Protein AF-0000000082831444 (afdb_homodimer)

pLDDT: mean 83.18, std 21.94, range [27.8, 97.89]

Sequence (288 aa):
MTKILLVDDQPVLVTLMSEFLSGEGYDVTTHTDGLTALQQMLEVRPDLVITDLSMPGMDGGALLTAMRENAYLGDTPVLVLSGRPQAEIAAVCEGRATLMRKPAEPQDVLAAVRRLAPAPVRRPRAGAPILAAGETRELAALAAMTKILLVDDQPVLVTLMSEFLSGEGYDVTTHTDGLTALQQMLEVRPDLVITDLSMPGMDGGALLTAMRENAYLGDTPVLVLSGRPQAEIAAVCEGRATLMRKPAEPQDVLAAVRRLAPAPVRRPRAGAPILAAGETRELAALAA

Organism: NCBI:txid1287738

Structure (mmCIF, N/CA/C/O backbone):
data_AF-0000000082831444-model_v1
#
loop_
_entity.id
_entity.type
_entity.pdbx_description
1 polymer 'Alkaline phosphatase synthesis transcriptional regulatory protein PhoP'
#
loop_
_atom_site.group_PDB
_atom_site.id
_atom_site.type_symbol
_atom_site.label_atom_id
_atom_site.label_alt_id
_atom_site.label_comp_id
_atom_site.label_asym_id
_atom_site.label_entity_id
_atom_site.label_seq_id
_atom_site.pdbx_PDB_ins_code
_atom_site.Cartn_x
_atom_site.Cartn_y
_atom_site.Cartn_z
_atom_site.occupancy
_atom_site.B_iso_or_equiv
_atom_site.auth_seq_id
_atom_site.auth_comp_id
_atom_site.auth_asym_id
_atom_site.auth_atom_id
_atom_site.pdbx_PDB_model_num
ATOM 1 N N . MET A 1 1 ? 1.857 -17.131 11.859 1 86.5 1 MET A N 1
ATOM 2 C CA . MET A 1 1 ? 2.708 -16.844 10.707 1 86.5 1 MET A CA 1
ATOM 3 C C . MET A 1 1 ? 1.98 -15.962 9.699 1 86.5 1 MET A C 1
ATOM 5 O O . MET A 1 1 ? 0.764 -16.075 9.533 1 86.5 1 MET A O 1
ATOM 9 N N . THR A 1 2 ? 2.644 -15.027 9.106 1 95.27 2 THR A N 1
ATOM 10 C CA . THR A 1 2 ? 2.034 -14.129 8.131 1 95.27 2 THR A CA 1
ATOM 11 C C . THR A 1 2 ? 1.745 -14.865 6.826 1 95.27 2 THR A C 1
ATOM 13 O O . THR A 1 2 ? 2.635 -15.498 6.254 1 95.27 2 THR A O 1
ATOM 16 N N . LYS A 1 3 ? 0.527 -14.825 6.36 1 96.87 3 LYS A N 1
ATOM 17 C CA . LYS A 1 3 ? 0.075 -15.573 5.19 1 96.87 3 LYS A CA 1
ATOM 18 C C . LYS A 1 3 ? 0.036 -14.684 3.95 1 96.87 3 LYS A C 1
ATOM 20 O O . LYS A 1 3 ? -0.572 -13.611 3.968 1 96.87 3 LYS A O 1
ATOM 25 N N . ILE A 1 4 ? 0.686 -15.202 2.901 1 97.58 4 ILE A N 1
ATOM 26 C CA . ILE A 1 4 ? 0.684 -14.486 1.63 1 97.58 4 ILE A CA 1
ATOM 27 C C . ILE A 1 4 ? -0.005 -15.333 0.562 1 97.58 4 ILE A C 1
ATOM 29 O O . ILE A 1 4 ? 0.267 -16.529 0.439 1 97.58 4 ILE A O 1
ATOM 33 N N . LEU A 1 5 ? -0.949 -14.751 -0.116 1 97.62 5 LEU A N 1
ATOM 34 C CA . LEU A 1 5 ? -1.505 -15.347 -1.326 1 97.62 5 LEU A CA 1
ATOM 35 C C . LEU A 1 5 ? -0.853 -14.755 -2.572 1 97.62 5 LEU A C 1
ATOM 37 O O . LEU A 1 5 ? -0.939 -13.548 -2.808 1 97.62 5 LEU A O 1
ATOM 41 N N . LEU A 1 6 ? -0.218 -15.561 -3.335 1 97.73 6 LEU A N 1
ATOM 42 C CA . LEU A 1 6 ? 0.489 -15.159 -4.546 1 97.73 6 LEU A CA 1
ATOM 43 C C . LEU A 1 6 ? -0.222 -15.682 -5.79 1 97.73 6 LEU A C 1
ATOM 45 O O . LEU A 1 6 ? -0.37 -16.894 -5.963 1 97.73 6 LEU A O 1
ATOM 49 N N . VAL A 1 7 ? -0.663 -14.749 -6.672 1 96.66 7 VAL A N 1
ATOM 50 C CA . VAL A 1 7 ? -1.439 -15.114 -7.852 1 96.66 7 VAL A CA 1
ATOM 51 C C . VAL A 1 7 ? -0.762 -14.565 -9.106 1 96.66 7 VAL A C 1
ATOM 53 O O . VAL A 1 7 ? -0.62 -13.35 -9.261 1 96.66 7 VAL A O 1
ATOM 56 N N . ASP A 1 8 ? -0.369 -15.379 -9.977 1 95.78 8 ASP A N 1
ATOM 57 C CA . ASP A 1 8 ? 0.291 -15.04 -11.234 1 95.78 8 ASP A CA 1
ATOM 58 C C . ASP A 1 8 ? 0.177 -16.182 -12.241 1 95.78 8 ASP A C 1
ATOM 60 O O . ASP A 1 8 ? 0.324 -17.352 -11.879 1 95.78 8 ASP A O 1
ATOM 64 N N . ASP A 1 9 ? -0.062 -15.908 -13.466 1 94.28 9 ASP A N 1
ATOM 65 C CA . ASP A 1 9 ? -0.334 -16.968 -14.432 1 94.28 9 ASP A CA 1
ATOM 66 C C . ASP A 1 9 ? 0.964 -17.577 -14.958 1 94.28 9 ASP A C 1
ATOM 68 O O . ASP A 1 9 ? 0.937 -18.543 -15.723 1 94.28 9 ASP A O 1
ATOM 72 N N . GLN A 1 10 ? 2.083 -17.056 -14.607 1 93.82 10 GLN A N 1
ATOM 73 C CA . GLN A 1 10 ? 3.376 -17.616 -14.985 1 93.82 10 GLN A CA 1
ATOM 74 C C . GLN A 1 10 ? 3.917 -18.537 -13.895 1 93.82 10 GLN A C 1
ATOM 76 O O . GLN A 1 10 ? 4.455 -18.068 -12.89 1 93.82 10 GLN A O 1
ATOM 81 N N . PRO A 1 11 ? 3.855 -19.833 -14.074 1 94.62 11 PRO A N 1
ATOM 82 C CA . PRO A 1 11 ? 4.196 -20.803 -13.031 1 94.62 11 PRO A CA 1
ATOM 83 C C . PRO A 1 11 ? 5.629 -20.65 -12.527 1 94.62 11 PRO A C 1
ATOM 85 O O . PRO A 1 11 ? 5.893 -20.841 -11.337 1 94.62 11 PRO A O 1
ATOM 88 N N . VAL A 1 12 ? 6.526 -20.345 -13.424 1 94.08 12 VAL A N 1
ATOM 89 C CA . VAL A 1 12 ? 7.929 -20.213 -13.046 1 94.08 12 VAL A CA 1
ATOM 90 C C . VAL A 1 12 ? 8.091 -19.064 -12.053 1 94.08 12 VAL A C 1
ATOM 92 O O . VAL A 1 12 ? 8.785 -19.201 -11.043 1 94.08 12 VAL A O 1
ATOM 95 N N . LEU A 1 13 ? 7.437 -17.93 -12.295 1 93.57 13 LEU A N 1
ATOM 96 C CA . LEU A 1 13 ? 7.503 -16.779 -11.401 1 93.57 13 LEU A CA 1
ATOM 97 C C . LEU A 1 13 ? 6.872 -17.103 -10.051 1 93.57 13 LEU A C 1
ATOM 99 O O . LEU A 1 13 ? 7.418 -16.748 -9.004 1 93.57 13 LEU A O 1
ATOM 103 N N . VAL A 1 14 ? 5.776 -17.768 -10.072 1 96.16 14 VAL A N 1
ATOM 104 C CA . VAL A 1 14 ? 5.063 -18.147 -8.857 1 96.16 14 VAL A CA 1
ATOM 105 C C . VAL A 1 14 ? 5.957 -19.025 -7.985 1 96.16 14 VAL A C 1
ATOM 107 O O . VAL A 1 14 ? 6.089 -18.788 -6.782 1 96.16 14 VAL A O 1
ATOM 110 N N . THR A 1 15 ? 6.572 -20.003 -8.596 1 96.53 15 THR A N 1
ATOM 111 C CA . THR A 1 15 ? 7.434 -20.932 -7.874 1 96.53 15 THR A CA 1
ATOM 112 C C . THR A 1 15 ? 8.628 -20.202 -7.266 1 96.53 15 THR A C 1
ATOM 114 O O . THR A 1 15 ? 8.905 -20.341 -6.073 1 96.53 15 THR A O 1
ATOM 117 N N . LEU A 1 16 ? 9.294 -19.409 -8.07 1 95.76 16 LEU A N 1
ATOM 118 C CA . LEU A 1 16 ? 10.485 -18.695 -7.622 1 95.76 16 LEU A CA 1
ATOM 119 C C . LEU A 1 16 ? 10.148 -17.735 -6.486 1 95.76 16 LEU A C 1
ATOM 121 O O . LEU A 1 16 ? 10.83 -17.719 -5.459 1 95.76 16 LEU A O 1
ATOM 125 N N . MET A 1 17 ? 9.11 -16.966 -6.629 1 97.01 17 MET A N 1
ATOM 126 C CA . MET A 1 17 ? 8.718 -15.981 -5.624 1 97.01 17 MET A CA 1
ATOM 127 C C . MET A 1 17 ? 8.244 -16.667 -4.347 1 97.01 17 MET A C 1
ATOM 129 O O . MET A 1 17 ? 8.547 -16.21 -3.243 1 97.01 17 MET A O 1
ATOM 133 N N . SER A 1 18 ? 7.482 -17.74 -4.515 1 97.77 18 SER A N 1
ATOM 134 C CA . SER A 1 18 ? 7.004 -18.495 -3.362 1 97.77 18 SER A CA 1
ATOM 135 C C . SER A 1 18 ? 8.166 -19.04 -2.538 1 97.77 18 SER A C 1
ATOM 137 O O . SER A 1 18 ? 8.171 -18.927 -1.311 1 97.77 18 SER A O 1
ATOM 139 N N . GLU A 1 19 ? 9.125 -19.616 -3.185 1 97.46 19 GLU A N 1
ATOM 140 C CA . GLU A 1 19 ? 10.291 -20.166 -2.501 1 97.46 19 GLU A CA 1
ATOM 141 C C . GLU A 1 19 ? 11.071 -19.075 -1.773 1 97.46 19 GLU A C 1
ATOM 143 O O . GLU A 1 19 ? 11.459 -19.248 -0.616 1 97.46 19 GLU A O 1
ATOM 148 N N . PHE A 1 20 ? 11.299 -18.039 -2.465 1 97.35 20 PHE A N 1
ATOM 149 C CA . PHE A 1 20 ? 12.044 -16.922 -1.897 1 97.35 20 PHE A CA 1
ATOM 150 C C . PHE A 1 20 ? 11.359 -16.395 -0.642 1 97.35 20 PHE A C 1
ATOM 152 O O . PHE A 1 20 ? 11.979 -16.306 0.419 1 97.35 20 PHE A O 1
ATOM 159 N N . LEU A 1 21 ? 10.033 -16.105 -0.693 1 97.22 21 LEU A N 1
ATOM 160 C CA . LEU A 1 21 ? 9.292 -15.524 0.421 1 97.22 21 LEU A CA 1
ATOM 161 C C . LEU A 1 21 ? 9.139 -16.531 1.556 1 97.22 21 LEU A C 1
ATOM 163 O O . LEU A 1 21 ? 9.173 -16.158 2.731 1 97.22 21 LEU A O 1
ATOM 167 N N . SER A 1 22 ? 8.943 -17.823 1.174 1 97.02 22 SER A N 1
ATOM 168 C CA . SER A 1 22 ? 8.895 -18.858 2.201 1 97.02 22 SER A CA 1
ATOM 169 C C . SER A 1 22 ? 10.204 -18.923 2.981 1 97.02 22 SER A C 1
ATOM 171 O O . SER A 1 22 ? 10.197 -19.094 4.202 1 97.02 22 SER A O 1
ATOM 173 N N . GLY A 1 23 ? 11.292 -18.771 2.226 1 96.02 23 GLY A N 1
ATOM 174 C CA . GLY A 1 23 ? 12.598 -18.743 2.866 1 96.02 23 GLY A CA 1
ATOM 175 C C . GLY A 1 23 ? 12.771 -17.573 3.817 1 96.02 23 GLY A C 1
ATOM 176 O O . GLY A 1 23 ? 13.624 -17.61 4.706 1 96.02 23 GLY A O 1
ATOM 177 N N . GLU A 1 24 ? 11.984 -16.572 3.656 1 94.7 24 GLU A N 1
ATOM 178 C CA . GLU A 1 24 ? 12.051 -15.381 4.497 1 94.7 24 GLU A CA 1
ATOM 179 C C . GLU A 1 24 ? 11.051 -15.46 5.647 1 94.7 24 GLU A C 1
ATOM 181 O O . GLU A 1 24 ? 10.861 -14.487 6.379 1 94.7 24 GLU A O 1
ATOM 186 N N . GLY A 1 25 ? 10.299 -16.593 5.769 1 95.25 25 GLY A N 1
ATOM 187 C CA . GLY A 1 25 ? 9.487 -16.847 6.949 1 95.25 25 GLY A CA 1
ATOM 188 C C . GLY A 1 25 ? 8.003 -16.648 6.707 1 95.25 25 GLY A C 1
ATOM 189 O O . GLY A 1 25 ? 7.205 -16.685 7.646 1 95.25 25 GLY A O 1
ATOM 190 N N . TYR A 1 26 ? 7.61 -16.504 5.489 1 96.77 26 TYR A N 1
ATOM 191 C CA . TYR A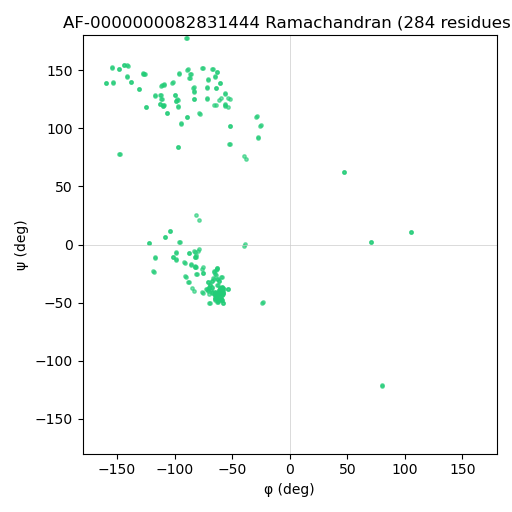 1 26 ? 6.197 -16.319 5.178 1 96.77 26 TYR A CA 1
ATOM 192 C C . TYR A 1 26 ? 5.542 -17.643 4.804 1 96.77 26 TYR A C 1
ATOM 194 O O . TYR A 1 26 ? 6.208 -18.552 4.303 1 96.77 26 TYR A O 1
ATOM 202 N N . ASP A 1 27 ? 4.283 -17.754 5.149 1 97.12 27 ASP A N 1
ATOM 203 C CA . ASP A 1 27 ? 3.456 -18.856 4.668 1 97.12 27 ASP A CA 1
ATOM 204 C C . ASP A 1 27 ? 2.778 -18.497 3.347 1 97.12 27 ASP A C 1
ATOM 206 O O . ASP A 1 27 ? 1.837 -17.701 3.322 1 97.12 27 ASP A O 1
ATOM 210 N N . VAL A 1 28 ? 3.226 -19.145 2.24 1 97.48 28 VAL A N 1
ATOM 211 C CA . VAL A 1 28 ? 2.811 -18.679 0.921 1 97.48 28 VAL A CA 1
ATOM 212 C C . VAL A 1 28 ? 1.903 -19.718 0.267 1 97.48 28 VAL A C 1
ATOM 214 O O . VAL A 1 28 ? 2.275 -20.887 0.145 1 97.48 28 VAL A O 1
ATOM 217 N N . THR A 1 29 ? 0.737 -19.32 -0.047 1 97.86 29 THR A N 1
ATOM 218 C CA . THR A 1 29 ? -0.17 -20.078 -0.901 1 97.86 29 THR A CA 1
ATOM 219 C C . THR A 1 29 ? -0.187 -19.504 -2.315 1 97.86 29 THR A C 1
ATOM 221 O O . THR A 1 29 ? -0.216 -18.285 -2.495 1 97.86 29 THR A O 1
ATOM 224 N N . THR A 1 30 ? -0.207 -20.411 -3.32 1 97.76 30 THR A N 1
ATOM 225 C CA . THR A 1 30 ? -0.04 -19.926 -4.685 1 97.76 30 THR A CA 1
ATOM 226 C C . THR A 1 30 ? -1.186 -20.404 -5.572 1 97.76 30 THR A C 1
ATOM 228 O O . THR A 1 30 ? -1.744 -21.48 -5.348 1 97.76 30 THR A O 1
ATOM 231 N N . HIS A 1 31 ? -1.504 -19.539 -6.493 1 95.89 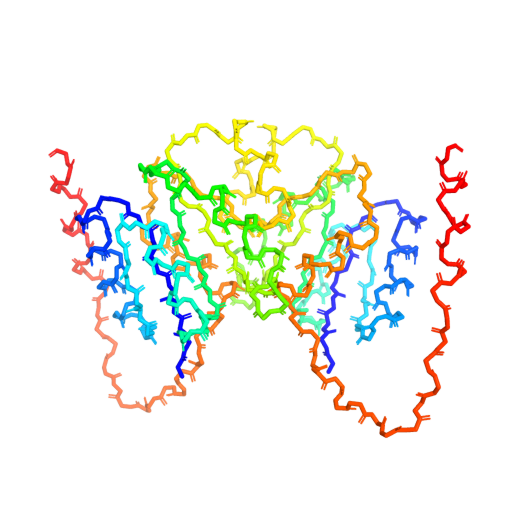31 HIS A N 1
ATOM 232 C CA . HIS A 1 31 ? -2.423 -19.891 -7.569 1 95.89 31 HIS A CA 1
ATOM 233 C C . HIS A 1 31 ? -1.966 -19.302 -8.899 1 95.89 31 HIS A C 1
ATOM 235 O O . HIS A 1 31 ? -1.296 -18.267 -8.927 1 95.89 31 HIS A O 1
ATOM 241 N N . THR A 1 32 ? -2.35 -19.937 -10.042 1 94.78 32 THR A N 1
ATOM 242 C CA . THR A 1 32 ? -1.934 -19.465 -11.359 1 94.78 32 THR A CA 1
ATOM 243 C C . THR A 1 32 ? -3.11 -18.842 -12.106 1 94.78 32 THR A C 1
ATOM 245 O O . THR A 1 32 ? -3.001 -18.523 -13.292 1 94.78 32 THR A O 1
ATOM 248 N N . ASP A 1 33 ? -4.264 -18.725 -11.326 1 92.69 33 ASP A N 1
ATOM 249 C CA . ASP A 1 33 ? -5.429 -18.068 -11.912 1 92.69 33 ASP A CA 1
ATOM 250 C C . ASP A 1 33 ? -6.24 -17.335 -10.845 1 92.69 33 ASP A C 1
ATOM 252 O O . ASP A 1 33 ? -6.317 -17.783 -9.699 1 92.69 33 ASP A O 1
ATOM 256 N N . GLY A 1 34 ? -6.905 -16.268 -11.299 1 92 34 GLY A N 1
ATOM 257 C CA . GLY A 1 34 ? -7.623 -15.395 -10.383 1 92 34 GLY A CA 1
ATOM 258 C C . GLY A 1 34 ? -8.873 -16.032 -9.807 1 92 34 GLY A C 1
ATOM 259 O O . GLY A 1 34 ? -9.208 -15.811 -8.641 1 92 34 GLY A O 1
ATOM 260 N N . LEU A 1 35 ? -9.505 -16.878 -10.574 1 91.88 35 LEU A N 1
ATOM 261 C CA . LEU A 1 35 ? -10.768 -17.472 -10.149 1 91.88 35 LEU A CA 1
ATOM 262 C C . LEU A 1 35 ? -10.548 -18.452 -9.001 1 91.88 35 LEU A C 1
ATOM 264 O O . LEU A 1 35 ? -11.227 -18.374 -7.975 1 91.88 35 LEU A O 1
ATOM 268 N N . THR A 1 36 ? -9.613 -19.342 -9.192 1 93.77 36 THR A N 1
ATOM 269 C CA . THR A 1 36 ? -9.302 -20.298 -8.135 1 93.77 36 THR A CA 1
ATOM 270 C C . THR A 1 36 ? -8.819 -19.578 -6.879 1 93.77 36 THR A C 1
ATOM 272 O O . THR A 1 36 ? -9.194 -19.945 -5.764 1 93.77 36 THR A O 1
ATOM 275 N N . ALA A 1 37 ? -7.976 -18.539 -7.076 1 94.06 37 ALA A N 1
ATOM 276 C CA . ALA A 1 37 ? -7.477 -17.754 -5.951 1 94.06 37 ALA A CA 1
ATOM 277 C C . ALA A 1 37 ? -8.626 -17.136 -5.159 1 94.06 37 ALA A C 1
ATOM 279 O O . ALA A 1 37 ? -8.664 -17.232 -3.93 1 94.06 37 ALA A O 1
ATOM 280 N N . LEU A 1 38 ? -9.528 -16.541 -5.863 1 92.09 38 LEU A N 1
ATOM 281 C CA . LEU A 1 38 ? -10.654 -15.876 -5.217 1 92.09 38 LEU A CA 1
ATOM 282 C C . LEU A 1 38 ? -11.497 -16.875 -4.431 1 92.09 38 LEU A C 1
ATOM 284 O O . LEU A 1 38 ? -11.908 -16.594 -3.303 1 92.09 38 LEU A O 1
ATOM 288 N N . GLN A 1 39 ? -11.697 -18.02 -5.017 1 92.12 39 GLN A N 1
ATOM 289 C CA . GLN A 1 39 ? -12.512 -19.052 -4.386 1 92.12 39 GLN A CA 1
ATOM 290 C C . GLN A 1 39 ? -11.889 -19.519 -3.074 1 92.12 39 GLN A C 1
ATOM 292 O O . GLN A 1 39 ? -12.603 -19.828 -2.117 1 92.12 39 GLN A O 1
ATOM 297 N N . GLN A 1 40 ? -10.642 -19.457 -2.996 1 93.27 40 GLN A N 1
ATOM 298 C CA . GLN A 1 40 ? -9.961 -20.014 -1.831 1 93.27 40 GLN A CA 1
ATOM 299 C C . GLN A 1 40 ? -9.557 -18.915 -0.853 1 93.27 40 GLN A C 1
ATOM 301 O O . GLN A 1 40 ? -9.138 -19.2 0.271 1 93.27 40 GLN A O 1
ATOM 306 N N . MET A 1 41 ? -9.637 -17.728 -1.194 1 92.28 41 MET A N 1
ATOM 307 C CA . MET A 1 41 ? -9.139 -16.597 -0.416 1 92.28 41 MET A CA 1
ATOM 308 C C . MET A 1 41 ? -9.796 -16.552 0.96 1 92.28 41 MET A C 1
ATOM 310 O O . MET A 1 41 ? -9.15 -16.202 1.949 1 92.28 41 MET A O 1
ATOM 314 N N . LEU A 1 42 ? -11.056 -16.861 0.984 1 89.43 42 LEU A N 1
ATOM 315 C CA . LEU A 1 42 ? -11.78 -16.799 2.249 1 89.43 42 LEU A CA 1
ATOM 316 C C . LEU A 1 42 ? -11.289 -17.877 3.21 1 89.43 42 LEU A C 1
ATOM 318 O O . LEU A 1 42 ? -11.322 -17.69 4.428 1 89.43 42 LEU A O 1
ATOM 322 N N . GLU A 1 43 ? -10.862 -18.975 2.674 1 91.62 43 GLU A N 1
ATOM 323 C CA . GLU A 1 43 ? -10.293 -20.039 3.496 1 91.62 43 GLU A CA 1
ATOM 324 C C . GLU A 1 43 ? -8.875 -19.692 3.942 1 91.62 43 GLU A C 1
ATOM 326 O O . GLU A 1 43 ? -8.514 -19.905 5.101 1 91.62 43 GLU A O 1
ATOM 331 N N . VAL A 1 44 ? -8.138 -19.14 3.052 1 92.21 44 VAL A N 1
ATOM 332 C CA . VAL A 1 44 ? -6.737 -18.823 3.309 1 92.21 44 VAL A CA 1
ATOM 333 C C . VAL A 1 44 ? -6.642 -17.635 4.263 1 92.21 44 VAL A C 1
ATOM 335 O O . VAL A 1 44 ? -5.8 -17.62 5.164 1 92.21 44 VAL A O 1
ATOM 338 N N . ARG A 1 45 ? -7.55 -16.628 4.1 1 92.48 45 ARG A N 1
ATOM 339 C CA . ARG A 1 45 ? -7.541 -15.374 4.846 1 92.48 45 ARG A CA 1
ATOM 340 C C . ARG A 1 45 ? -6.141 -14.771 4.886 1 92.48 45 ARG A C 1
ATOM 342 O O . ARG A 1 45 ? -5.562 -14.605 5.961 1 92.48 45 ARG A O 1
ATOM 349 N N . PRO A 1 46 ? -5.652 -14.456 3.724 1 96.19 46 PRO A N 1
ATOM 350 C CA . PRO A 1 46 ? -4.272 -13.969 3.667 1 96.19 46 PRO A CA 1
ATOM 351 C C . PRO A 1 46 ? -4.097 -12.611 4.343 1 96.19 46 PRO A C 1
ATOM 353 O O . PRO A 1 46 ? -5.037 -11.814 4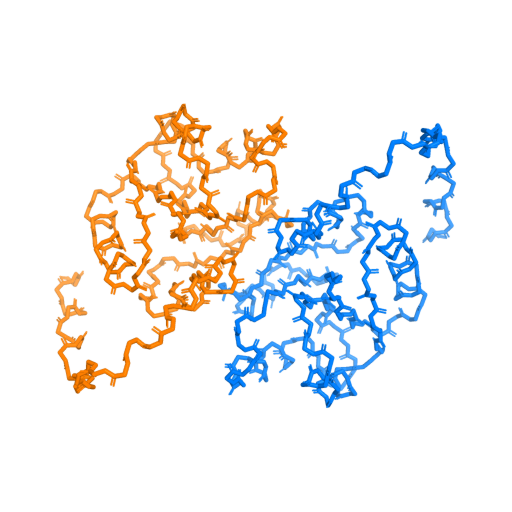.387 1 96.19 46 PRO A O 1
ATOM 356 N N . ASP A 1 47 ? -2.902 -12.382 4.862 1 95.85 47 ASP A N 1
ATOM 357 C CA . ASP A 1 47 ? -2.521 -11.089 5.421 1 95.85 47 ASP A CA 1
ATOM 358 C C . ASP A 1 47 ? -2.071 -10.127 4.323 1 95.85 47 ASP A C 1
ATOM 360 O O . ASP A 1 47 ? -2.004 -8.915 4.542 1 95.85 47 ASP A O 1
ATOM 364 N N . LEU A 1 48 ? -1.735 -10.713 3.194 1 97.25 48 LEU A N 1
ATOM 365 C CA . LEU A 1 48 ? -1.29 -9.964 2.024 1 97.25 48 LEU A CA 1
ATOM 366 C C . LEU A 1 48 ? -1.58 -10.736 0.741 1 97.25 48 LEU A C 1
ATOM 368 O O . LEU A 1 48 ? -1.382 -11.952 0.685 1 97.25 48 LEU A O 1
ATOM 372 N N . VAL A 1 49 ? -2.012 -10.022 -0.261 1 97.28 49 VAL A N 1
ATOM 373 C CA . VAL A 1 49 ? -2.17 -10.595 -1.593 1 97.28 49 VAL A CA 1
ATOM 374 C C . VAL A 1 49 ? -1.155 -9.972 -2.548 1 97.28 49 VAL A C 1
ATOM 376 O O . VAL A 1 49 ? -1.007 -8.748 -2.595 1 97.28 49 VAL A O 1
ATOM 379 N N . ILE A 1 50 ? -0.423 -10.804 -3.259 1 97.66 50 ILE A N 1
ATOM 380 C CA . ILE A 1 50 ? 0.436 -10.391 -4.363 1 97.66 50 ILE A CA 1
ATOM 381 C C . ILE A 1 50 ? -0.133 -10.91 -5.681 1 97.66 50 ILE A C 1
ATOM 383 O O . ILE A 1 50 ? -0.361 -12.112 -5.836 1 97.66 50 ILE A O 1
ATOM 387 N N . THR A 1 51 ? -0.35 -9.987 -6.615 1 96.76 51 THR A N 1
ATOM 388 C CA . THR A 1 51 ? -1.014 -10.467 -7.821 1 96.76 51 THR A CA 1
ATOM 389 C C . THR A 1 51 ? -0.476 -9.752 -9.057 1 96.76 51 THR A C 1
ATOM 391 O O . THR A 1 51 ? 0.003 -8.62 -8.966 1 96.76 51 THR A O 1
ATOM 394 N N . ASP A 1 52 ? -0.581 -10.408 -10.172 1 94.62 52 ASP A N 1
ATOM 395 C CA . ASP A 1 52 ? -0.406 -9.826 -11.499 1 94.62 52 ASP A CA 1
ATOM 396 C C . ASP A 1 52 ? -1.727 -9.281 -12.038 1 94.62 52 ASP A C 1
ATOM 398 O O . ASP A 1 52 ? -2.796 -9.806 -11.721 1 94.62 52 ASP A O 1
ATOM 402 N N . LEU A 1 53 ? -1.699 -8.27 -12.852 1 90.96 53 LEU A N 1
ATOM 403 C CA . LEU A 1 53 ? -2.916 -7.734 -13.45 1 90.96 53 LEU A CA 1
ATOM 404 C C . LEU A 1 53 ? -3.218 -8.421 -14.777 1 90.96 53 LEU A C 1
ATOM 406 O O . LEU A 1 53 ? -4.364 -8.426 -15.233 1 90.96 53 LEU A O 1
ATOM 410 N N . SER A 1 54 ? -2.192 -8.874 -15.4 1 89.59 54 SER A N 1
ATOM 411 C CA . SER A 1 54 ? -2.375 -9.471 -16.719 1 89.59 54 SER A CA 1
ATOM 412 C C . SER A 1 54 ? -2.472 -10.99 -16.629 1 89.59 54 SER A C 1
ATOM 414 O O . SER A 1 54 ? -1.464 -11.69 -16.747 1 89.59 54 SER A O 1
ATOM 416 N N . MET A 1 55 ? -3.554 -11.511 -16.371 1 90.21 55 MET A N 1
ATOM 417 C CA . MET A 1 55 ? -3.812 -12.947 -16.342 1 90.21 55 MET A CA 1
ATOM 418 C C . MET A 1 55 ? -5.011 -13.303 -17.215 1 90.21 55 MET A C 1
ATOM 420 O O . MET A 1 55 ? -5.93 -12.497 -17.372 1 90.21 55 MET A O 1
ATOM 424 N N . PRO A 1 56 ? -4.963 -14.469 -17.793 1 88.9 56 PRO A N 1
ATOM 425 C CA . PRO A 1 56 ? -6.142 -14.921 -18.534 1 88.9 56 PRO A CA 1
ATOM 426 C C . PRO A 1 56 ? -7.357 -15.138 -17.635 1 88.9 56 PRO A C 1
ATOM 428 O O . PRO A 1 56 ? -7.214 -15.589 -16.496 1 88.9 56 PRO A O 1
ATOM 431 N N . GLY A 1 57 ? -8.556 -14.808 -18.233 1 88.01 57 GLY A N 1
ATOM 432 C CA . GLY A 1 57 ? -9.754 -14.955 -17.423 1 88.01 57 GLY A CA 1
ATOM 433 C C . GLY A 1 57 ? -9.972 -13.8 -16.464 1 88.01 57 GLY A C 1
ATOM 434 O O . GLY A 1 57 ? -10.008 -12.64 -16.879 1 88.01 57 GLY A O 1
ATOM 435 N N . MET A 1 58 ? -10.033 -14.187 -15.218 1 82.4 58 MET A N 1
ATOM 436 C CA . MET A 1 58 ? -10.104 -13.14 -14.203 1 82.4 58 MET A CA 1
ATOM 437 C C . MET A 1 58 ? -8.732 -12.52 -13.963 1 82.4 58 MET A C 1
ATOM 439 O O . MET A 1 58 ? -7.847 -13.162 -13.394 1 82.4 58 MET A O 1
ATOM 443 N N . ASP A 1 59 ? -8.659 -11.263 -14.365 1 85.53 59 ASP A N 1
ATOM 444 C CA . ASP A 1 59 ? -7.358 -10.622 -14.204 1 85.53 59 ASP A CA 1
ATOM 445 C C . ASP A 1 59 ? -7.241 -9.953 -12.836 1 85.53 59 ASP A C 1
ATOM 447 O O . ASP A 1 59 ? -8.163 -10.03 -12.021 1 85.53 59 ASP A O 1
ATOM 451 N N . GLY A 1 60 ? -6.15 -9.386 -12.54 1 86.14 60 GLY A N 1
ATOM 452 C CA . GLY A 1 60 ? -5.875 -8.797 -11.239 1 86.14 60 GLY A CA 1
ATOM 453 C C . GLY A 1 60 ? -6.82 -7.663 -10.886 1 86.14 60 GLY A C 1
ATOM 454 O O . GLY A 1 60 ? -7.083 -7.411 -9.708 1 86.14 60 GLY A O 1
ATOM 455 N N . GLY A 1 61 ? -7.283 -6.933 -11.886 1 88.41 61 GLY A N 1
ATOM 456 C CA . GLY A 1 61 ? -8.262 -5.889 -11.632 1 88.41 61 GLY A CA 1
ATOM 457 C C . GLY A 1 61 ? -9.587 -6.424 -11.122 1 88.41 61 GLY A C 1
ATOM 458 O O . GLY A 1 61 ? -10.157 -5.884 -10.172 1 88.41 61 GLY A O 1
ATOM 459 N N . ALA A 1 62 ? -10.034 -7.431 -11.81 1 91.42 62 ALA A N 1
ATOM 460 C CA . ALA A 1 62 ? -11.26 -8.095 -11.374 1 91.42 62 ALA A CA 1
ATOM 461 C C . ALA A 1 62 ? -11.097 -8.685 -9.976 1 91.42 62 ALA A C 1
ATOM 463 O O . ALA A 1 62 ? -12.023 -8.636 -9.163 1 91.42 62 ALA A O 1
ATOM 464 N N . LEU A 1 63 ? -9.974 -9.185 -9.71 1 91.89 63 LEU A N 1
ATOM 465 C CA . LEU A 1 63 ? -9.684 -9.723 -8.386 1 91.89 63 LEU A CA 1
ATOM 466 C C . LEU A 1 63 ? -9.765 -8.63 -7.325 1 91.89 63 LEU A C 1
ATOM 468 O O . LEU A 1 63 ? -10.403 -8.814 -6.286 1 91.89 63 LEU A O 1
ATOM 472 N N . LEU A 1 64 ? -9.133 -7.514 -7.584 1 91.88 64 LEU A N 1
ATOM 473 C CA . LEU A 1 64 ? -9.16 -6.377 -6.67 1 91.88 64 LEU A CA 1
ATOM 474 C C . LEU A 1 64 ? -10.592 -5.915 -6.42 1 91.88 64 LEU A C 1
ATOM 476 O O . LEU A 1 64 ? -10.959 -5.608 -5.284 1 91.88 64 LEU A O 1
ATOM 480 N N . THR A 1 65 ? -11.365 -5.889 -7.457 1 91.89 65 THR A N 1
ATOM 481 C CA . THR A 1 65 ? -12.757 -5.469 -7.341 1 91.89 65 THR A CA 1
ATOM 482 C C . THR A 1 65 ? -13.545 -6.44 -6.467 1 91.89 65 THR A C 1
ATOM 484 O O . THR A 1 65 ? -14.298 -6.021 -5.586 1 91.89 65 THR A O 1
ATOM 487 N N . ALA A 1 66 ? -13.34 -7.69 -6.727 1 91.94 66 ALA A N 1
ATOM 488 C CA . ALA A 1 66 ? -14.027 -8.717 -5.948 1 91.94 66 ALA A CA 1
ATOM 489 C C . ALA A 1 66 ? -13.64 -8.639 -4.474 1 91.94 66 ALA A C 1
ATOM 491 O O . ALA A 1 66 ? -14.488 -8.803 -3.593 1 91.94 66 ALA A O 1
ATOM 492 N N . MET A 1 67 ? -12.407 -8.371 -4.168 1 91.9 67 MET A N 1
ATOM 493 C CA . MET A 1 67 ? -11.935 -8.243 -2.793 1 91.9 67 MET A CA 1
ATOM 494 C C . MET A 1 67 ? -12.594 -7.055 -2.099 1 91.9 67 MET A C 1
ATOM 496 O O . MET A 1 67 ? -13.002 -7.154 -0.941 1 91.9 67 MET A O 1
ATOM 500 N N . ARG A 1 68 ? -12.636 -6.006 -2.831 1 89.56 68 ARG A N 1
ATOM 501 C CA . ARG A 1 68 ? -13.204 -4.775 -2.291 1 89.56 68 ARG A CA 1
ATOM 502 C C . ARG A 1 68 ? -14.651 -4.984 -1.859 1 89.56 68 ARG A C 1
ATOM 504 O O . ARG A 1 68 ? -15.095 -4.414 -0.859 1 89.56 68 ARG A O 1
ATOM 511 N N . GLU A 1 69 ? -15.313 -5.749 -2.575 1 88.96 69 GLU A N 1
ATOM 512 C CA . GLU A 1 69 ? -16.741 -5.958 -2.354 1 88.96 69 GLU A CA 1
ATOM 513 C C . GLU A 1 69 ? -16.985 -6.99 -1.257 1 88.96 69 GLU A C 1
ATOM 515 O O . GLU A 1 69 ? -18.123 -7.186 -0.825 1 88.96 69 GLU A O 1
ATOM 520 N N . ASN A 1 70 ? -15.939 -7.644 -0.87 1 88.55 70 ASN A N 1
ATOM 521 C CA . ASN A 1 70 ? -16.038 -8.656 0.176 1 88.55 70 ASN A CA 1
ATOM 522 C C . ASN A 1 70 ? -15.641 -8.095 1.538 1 88.55 70 ASN A C 1
ATOM 524 O O . ASN A 1 70 ? -14.52 -7.614 1.714 1 88.55 70 ASN A O 1
ATOM 528 N N . ALA A 1 71 ? -16.456 -8.163 2.57 1 84.31 71 ALA A N 1
ATOM 529 C CA . ALA A 1 71 ? -16.28 -7.547 3.883 1 84.31 71 ALA A CA 1
ATOM 530 C C . ALA A 1 71 ? -15.069 -8.131 4.605 1 84.31 71 ALA A C 1
ATOM 532 O O . ALA A 1 71 ? -14.465 -7.47 5.453 1 84.31 71 ALA A O 1
ATOM 533 N N . TYR A 1 72 ? -14.753 -9.4 4.207 1 86.05 72 TYR A N 1
ATOM 534 C CA . TYR A 1 72 ? -13.667 -10.069 4.914 1 86.05 72 TYR A CA 1
ATOM 535 C C . TYR A 1 72 ? -12.332 -9.82 4.223 1 86.05 72 TYR A C 1
ATOM 537 O O . TYR A 1 72 ? -11.271 -9.996 4.827 1 86.05 72 TYR A O 1
ATOM 545 N N . LEU A 1 73 ? -12.404 -9.342 2.963 1 89.64 73 LEU A N 1
ATOM 546 C CA . LEU A 1 73 ? -11.179 -9.263 2.174 1 89.64 73 LEU A CA 1
ATOM 547 C C . LEU A 1 73 ? -10.859 -7.817 1.812 1 89.64 73 LEU A C 1
ATOM 549 O O . LEU A 1 73 ? -9.745 -7.513 1.377 1 89.64 73 LEU A O 1
ATOM 553 N N . GLY A 1 74 ? -11.783 -6.995 2.04 1 90.35 74 GLY A N 1
ATOM 554 C CA . GLY A 1 74 ? -11.652 -5.61 1.616 1 90.35 74 GLY A CA 1
ATOM 555 C C . GLY A 1 74 ? -10.51 -4.883 2.301 1 90.35 74 GLY A C 1
ATOM 556 O O . GLY A 1 74 ? -10 -3.888 1.78 1 90.35 74 GLY A O 1
ATOM 557 N N . ASP A 1 75 ? -10.076 -5.42 3.485 1 92.47 75 ASP A N 1
ATOM 558 C CA . ASP A 1 75 ? -9.034 -4.752 4.259 1 92.47 75 ASP A CA 1
ATOM 559 C C . ASP A 1 75 ? -7.696 -5.474 4.116 1 92.47 75 ASP A C 1
ATOM 561 O O . ASP A 1 75 ? -6.741 -5.172 4.836 1 92.47 75 ASP A O 1
ATOM 565 N N . THR A 1 76 ? -7.644 -6.371 3.194 1 95.25 76 THR A N 1
ATOM 566 C CA . THR A 1 76 ? -6.387 -7.074 2.966 1 95.25 76 THR A CA 1
ATOM 567 C C . THR A 1 76 ? -5.467 -6.258 2.062 1 95.25 76 THR A C 1
ATOM 569 O O . THR A 1 76 ? -5.859 -5.864 0.962 1 95.25 76 THR A O 1
ATOM 572 N N . PRO A 1 77 ? -4.249 -5.973 2.475 1 97.17 77 PRO A N 1
ATOM 573 C CA . PRO A 1 77 ? -3.313 -5.257 1.604 1 97.17 77 PRO A CA 1
ATOM 574 C C . PRO A 1 77 ? -2.968 -6.04 0.339 1 97.17 77 PRO A C 1
ATOM 576 O O . PRO A 1 77 ? -2.967 -7.274 0.353 1 97.17 77 PRO A O 1
ATOM 579 N N . VAL A 1 78 ? -2.712 -5.251 -0.733 1 97.35 78 VAL A N 1
ATOM 580 C CA . VAL A 1 78 ? -2.417 -5.878 -2.018 1 97.35 78 VAL A CA 1
ATOM 581 C C . VAL A 1 78 ? -1.153 -5.263 -2.615 1 97.35 78 VAL A C 1
ATOM 583 O O . VAL A 1 78 ? -0.987 -4.041 -2.606 1 97.35 78 VAL A O 1
ATOM 586 N N . LEU A 1 79 ? -0.286 -6.079 -3.083 1 97.88 79 LEU A N 1
ATOM 587 C CA . LEU A 1 79 ? 0.854 -5.711 -3.915 1 97.88 79 LEU A CA 1
ATOM 588 C C . LEU A 1 79 ? 0.662 -6.2 -5.347 1 97.88 79 LEU A C 1
ATOM 590 O O . LEU A 1 79 ? 0.507 -7.4 -5.581 1 97.88 79 LEU A O 1
ATOM 594 N N . VAL A 1 80 ? 0.641 -5.312 -6.281 1 96.67 80 VAL A N 1
ATOM 595 C CA . VAL A 1 80 ? 0.484 -5.663 -7.689 1 96.67 80 VAL A CA 1
ATOM 596 C C . VAL A 1 80 ? 1.849 -5.678 -8.374 1 96.67 80 VAL A C 1
ATOM 598 O O . VAL A 1 80 ? 2.596 -4.699 -8.305 1 96.67 80 VAL A O 1
ATOM 601 N N . LEU A 1 81 ? 2.18 -6.756 -8.956 1 95.25 81 LEU A N 1
ATOM 602 C CA . LEU A 1 81 ? 3.343 -6.909 -9.824 1 95.25 81 LEU A CA 1
ATOM 603 C C . LEU A 1 81 ? 2.921 -7.006 -11.286 1 95.25 81 LEU A C 1
ATOM 605 O O . LEU A 1 81 ? 2.297 -7.989 -11.692 1 95.25 81 LEU A O 1
ATOM 609 N N . SER A 1 82 ? 3.291 -6.009 -12.021 1 92.2 82 SER A N 1
ATOM 610 C CA . SER A 1 82 ? 2.749 -5.995 -13.376 1 92.2 82 SER A CA 1
ATOM 611 C C . SER A 1 82 ? 3.788 -5.513 -14.383 1 92.2 82 SER A C 1
ATOM 613 O O . SER A 1 82 ? 4.583 -4.62 -14.083 1 92.2 82 SER A O 1
ATOM 615 N N . GLY A 1 83 ? 3.73 -6.095 -15.538 1 91.19 83 GLY A N 1
ATOM 616 C CA . GLY A 1 83 ? 4.55 -5.624 -16.643 1 91.19 83 GLY A CA 1
ATOM 617 C C . GLY A 1 83 ? 3.894 -4.514 -17.442 1 91.19 83 GLY A C 1
ATOM 618 O O . GLY A 1 83 ? 4.515 -3.935 -18.336 1 91.19 83 GLY A O 1
ATOM 619 N N . ARG A 1 84 ? 2.671 -4.211 -17.167 1 89 84 ARG A N 1
ATOM 620 C CA . ARG A 1 84 ? 1.951 -3.156 -17.872 1 89 84 ARG A CA 1
ATOM 621 C C . ARG A 1 84 ? 2.403 -1.777 -17.404 1 89 84 ARG A C 1
ATOM 623 O O . ARG A 1 84 ? 2.763 -1.598 -16.239 1 89 84 ARG A O 1
ATOM 630 N N . PRO A 1 85 ? 2.285 -0.833 -18.317 1 86.76 85 PRO A N 1
ATOM 631 C CA . PRO A 1 85 ? 2.592 0.533 -17.886 1 86.76 85 PRO A CA 1
ATOM 632 C C . PRO A 1 85 ? 1.687 1.012 -16.753 1 86.76 85 PRO A C 1
ATOM 634 O O . PRO A 1 85 ? 0.48 0.756 -16.773 1 86.76 85 PRO A O 1
ATOM 637 N N . GLN A 1 86 ? 2.241 1.675 -15.83 1 82.5 86 GLN A N 1
ATOM 638 C CA . GLN A 1 86 ? 1.52 2.122 -14.643 1 82.5 86 GLN A CA 1
ATOM 639 C C . GLN A 1 86 ? 0.321 2.987 -15.021 1 82.5 86 GLN A C 1
ATOM 641 O O . GLN A 1 86 ? -0.726 2.922 -14.373 1 82.5 86 GLN A O 1
ATOM 646 N N . ALA A 1 87 ? 0.501 3.793 -16.023 1 81.35 87 ALA A N 1
ATOM 647 C CA . ALA A 1 87 ? -0.57 4.689 -16.451 1 81.35 87 ALA A CA 1
ATOM 648 C C . ALA A 1 87 ? -1.817 3.903 -16.848 1 81.35 87 ALA A C 1
ATOM 650 O O . ALA A 1 87 ? -2.939 4.397 -16.712 1 81.35 87 ALA A O 1
ATOM 651 N N . GLU A 1 88 ? -1.626 2.702 -17.291 1 86.21 88 GLU A N 1
ATOM 652 C CA . GLU A 1 88 ? -2.732 1.881 -17.774 1 86.21 88 GLU A CA 1
ATOM 653 C C . GLU A 1 88 ? -3.468 1.211 -16.617 1 86.21 88 GLU A C 1
ATOM 655 O O . GLU A 1 88 ? -4.631 0.825 -16.755 1 86.21 88 GLU A O 1
ATOM 660 N N . ILE A 1 89 ? -2.796 1.136 -15.46 1 87.35 89 ILE A N 1
ATOM 661 C CA . ILE A 1 89 ? -3.4 0.336 -14.399 1 87.35 89 ILE A CA 1
ATOM 662 C C . ILE A 1 89 ? -3.606 1.199 -13.156 1 87.35 89 ILE A C 1
ATOM 664 O O . ILE A 1 89 ? -4.103 0.719 -12.135 1 87.35 89 ILE A O 1
ATOM 668 N N . ALA A 1 90 ? -3.271 2.385 -13.261 1 83.76 90 ALA A N 1
ATOM 669 C CA . ALA A 1 90 ? -3.312 3.307 -12.129 1 83.76 90 ALA A CA 1
ATOM 670 C C . ALA A 1 90 ? -4.717 3.393 -11.541 1 83.76 90 ALA A C 1
ATOM 672 O O . ALA A 1 90 ? -4.889 3.37 -10.32 1 83.76 90 ALA A O 1
ATOM 673 N N . ALA A 1 91 ? -5.689 3.449 -12.35 1 86.45 91 ALA A N 1
ATOM 674 C CA . ALA A 1 91 ? -7.065 3.649 -11.903 1 86.45 91 ALA A CA 1
ATOM 675 C C . ALA A 1 91 ? -7.546 2.467 -11.066 1 86.45 91 ALA A C 1
ATOM 677 O O . ALA A 1 91 ? -8.192 2.652 -10.032 1 86.45 91 ALA A O 1
ATOM 678 N N . VAL A 1 92 ? -7.21 1.313 -11.472 1 88.83 92 VAL A N 1
ATOM 679 C CA . VAL A 1 92 ? -7.698 0.109 -10.807 1 88.83 92 VAL A CA 1
ATOM 680 C C . VAL A 1 92 ? -6.962 -0.085 -9.483 1 88.83 92 VAL A C 1
ATOM 682 O O . VAL A 1 92 ? -7.52 -0.631 -8.529 1 88.83 92 VAL A O 1
ATOM 685 N N . CYS A 1 93 ? -5.772 0.459 -9.371 1 92.46 93 CYS A N 1
ATOM 686 C CA . CYS A 1 93 ? -4.929 0.241 -8.2 1 92.46 93 CYS A CA 1
ATOM 687 C C . CYS A 1 93 ? -5.031 1.41 -7.229 1 92.46 93 CYS A C 1
ATOM 689 O O . CYS A 1 93 ? -4.614 1.302 -6.074 1 92.46 93 CYS A O 1
ATOM 691 N N . GLU A 1 94 ? -5.6 2.474 -7.676 1 92.03 94 GLU A N 1
ATOM 692 C CA . GLU A 1 94 ? -5.622 3.707 -6.895 1 92.03 94 GLU A CA 1
ATOM 693 C C . GLU A 1 94 ? -6.246 3.48 -5.521 1 92.03 94 GLU A C 1
ATOM 695 O O . GLU A 1 94 ? -7.415 3.104 -5.419 1 92.03 94 GLU A O 1
ATOM 700 N N . GLY A 1 95 ? -5.399 3.775 -4.495 1 94 95 GLY A N 1
ATOM 701 C CA . GLY A 1 95 ? -5.877 3.657 -3.126 1 94 95 GLY A CA 1
ATOM 702 C C . GLY A 1 95 ? -6.091 2.219 -2.691 1 94 95 GLY A C 1
ATOM 703 O O . GLY A 1 95 ? -6.454 1.961 -1.541 1 94 95 GLY A O 1
ATOM 704 N N . ARG A 1 96 ? -5.767 1.276 -3.59 1 94.58 96 ARG A N 1
ATOM 705 C CA . ARG A 1 96 ? -6.161 -0.1 -3.309 1 94.58 96 ARG A CA 1
ATOM 706 C C . ARG A 1 96 ? -4.941 -1.01 -3.208 1 94.58 96 ARG A C 1
ATOM 708 O O . ARG A 1 96 ? -5.008 -2.083 -2.606 1 94.58 96 ARG A O 1
ATOM 715 N N . ALA A 1 97 ? -3.887 -0.528 -3.846 1 96.22 97 ALA A N 1
ATOM 716 C CA . ALA A 1 97 ? -2.749 -1.44 -3.933 1 96.22 97 ALA A CA 1
ATOM 717 C C . ALA A 1 97 ? -1.44 -0.672 -4.088 1 96.22 97 ALA A C 1
ATOM 719 O O . ALA A 1 97 ? -1.434 0.464 -4.568 1 96.22 97 ALA A O 1
ATOM 720 N N . THR A 1 98 ? -0.404 -1.266 -3.636 1 96.69 98 THR A N 1
ATOM 721 C CA . THR A 1 98 ? 0.944 -0.835 -3.991 1 96.69 98 THR A CA 1
ATOM 722 C C . THR A 1 98 ? 1.373 -1.443 -5.323 1 96.69 98 THR A C 1
ATOM 724 O O . THR A 1 98 ? 1.159 -2.632 -5.566 1 96.69 98 THR A O 1
ATOM 727 N N . LEU A 1 99 ? 1.953 -0.64 -6.179 1 95.37 99 LEU A N 1
ATOM 728 C CA . LEU A 1 99 ? 2.298 -1.099 -7.52 1 95.37 99 LEU A CA 1
ATOM 729 C C . LEU A 1 99 ? 3.808 -1.25 -7.671 1 95.37 99 LEU A C 1
ATOM 731 O O . LEU A 1 99 ? 4.57 -0.386 -7.23 1 95.37 99 LEU A O 1
ATOM 735 N N . MET A 1 100 ? 4.178 -2.354 -8.327 1 94.82 100 MET A N 1
ATOM 736 C CA . MET A 1 100 ? 5.57 -2.609 -8.686 1 94.82 100 MET A CA 1
ATOM 737 C C . MET A 1 100 ? 5.674 -3.168 -10.101 1 94.82 100 MET A C 1
ATOM 739 O O . MET A 1 100 ? 4.909 -4.058 -10.479 1 94.82 100 MET A O 1
ATOM 743 N N . ARG A 1 101 ? 6.636 -2.715 -10.796 1 92.25 101 ARG A N 1
ATOM 744 C CA . ARG A 1 101 ? 6.794 -3.147 -12.181 1 92.25 101 ARG A CA 1
ATOM 745 C C . ARG A 1 101 ? 7.595 -4.442 -12.263 1 92.25 101 ARG A C 1
ATOM 747 O O . ARG A 1 101 ? 8.484 -4.681 -11.443 1 92.25 101 ARG A O 1
ATOM 754 N N . LYS A 1 102 ? 7.26 -5.246 -13.232 1 92.34 102 LYS A N 1
ATOM 755 C CA . LYS A 1 102 ? 8.089 -6.373 -13.648 1 92.34 102 LYS A CA 1
ATOM 756 C C . LYS A 1 102 ? 9.124 -5.941 -14.684 1 92.34 102 LYS A C 1
ATOM 758 O O . LYS A 1 102 ? 8.838 -5.103 -15.541 1 92.34 102 LYS A O 1
ATOM 763 N N . PRO A 1 103 ? 10.294 -6.469 -14.65 1 93.2 103 PRO A N 1
ATOM 764 C CA . PRO A 1 103 ? 10.805 -7.388 -13.629 1 93.2 103 PRO A CA 1
ATOM 765 C C . PRO A 1 103 ? 11.054 -6.7 -12.289 1 93.2 103 PRO A C 1
ATOM 767 O O . PRO A 1 103 ? 11.461 -5.536 -12.254 1 93.2 103 PRO A O 1
ATOM 770 N N . ALA A 1 104 ? 10.776 -7.378 -11.247 1 92.23 104 ALA A N 1
ATOM 771 C CA . ALA A 1 104 ? 11.01 -6.856 -9.904 1 92.23 104 ALA A CA 1
ATOM 772 C C . ALA A 1 104 ? 12.119 -7.632 -9.199 1 92.23 104 ALA A C 1
ATOM 774 O O . ALA A 1 104 ? 12.183 -8.86 -9.295 1 92.23 104 ALA A O 1
ATOM 775 N N . GLU A 1 105 ? 12.966 -6.897 -8.561 1 93.31 105 GLU A N 1
ATOM 776 C CA . GLU A 1 105 ? 14.004 -7.548 -7.768 1 93.31 105 GLU A CA 1
ATOM 777 C C . GLU A 1 105 ? 13.42 -8.182 -6.508 1 93.31 105 GLU A C 1
ATOM 779 O O . GLU A 1 105 ? 12.638 -7.55 -5.795 1 93.31 105 GLU A O 1
ATOM 784 N N . PRO A 1 106 ? 13.835 -9.394 -6.246 1 95.46 106 PRO A N 1
ATOM 785 C CA . PRO A 1 106 ? 13.291 -10.097 -5.081 1 95.46 106 PRO A CA 1
ATOM 786 C C . PRO A 1 106 ? 13.422 -9.29 -3.791 1 95.46 106 PRO A C 1
ATOM 788 O O . PRO A 1 106 ? 12.488 -9.251 -2.986 1 95.46 106 PRO A O 1
ATOM 791 N N . GLN A 1 107 ? 14.514 -8.598 -3.644 1 94.97 107 GLN A N 1
ATOM 792 C CA . GLN A 1 107 ? 14.724 -7.835 -2.417 1 94.97 107 GLN A CA 1
ATOM 793 C C . GLN A 1 107 ? 13.767 -6.649 -2.337 1 94.97 107 GLN A C 1
ATOM 795 O O . GLN A 1 107 ? 13.333 -6.267 -1.249 1 94.97 107 GLN A O 1
ATOM 800 N N . ASP A 1 108 ? 13.464 -6.065 -3.495 1 94.53 108 ASP A N 1
ATOM 801 C CA . ASP A 1 108 ? 12.5 -4.969 -3.524 1 94.53 108 ASP A CA 1
ATOM 802 C C . ASP A 1 108 ? 11.096 -5.463 -3.181 1 94.53 108 ASP A C 1
ATOM 804 O O . ASP A 1 108 ? 10.345 -4.779 -2.483 1 94.53 108 ASP A O 1
ATOM 808 N N . VAL A 1 109 ? 10.792 -6.636 -3.635 1 97.1 109 VAL A N 1
ATOM 809 C CA . VAL A 1 109 ? 9.505 -7.243 -3.314 1 97.1 109 VAL A CA 1
ATOM 810 C C . VAL A 1 109 ? 9.418 -7.508 -1.813 1 97.1 109 VAL A C 1
ATOM 812 O O . VAL A 1 109 ? 8.405 -7.2 -1.179 1 97.1 109 VAL A O 1
ATOM 815 N N . LEU A 1 110 ? 10.51 -8.022 -1.276 1 96.34 110 LEU A N 1
ATOM 816 C CA . LEU A 1 110 ? 10.535 -8.31 0.154 1 96.34 110 LEU A CA 1
ATOM 817 C C . LEU A 1 110 ? 10.331 -7.037 0.969 1 96.34 110 LEU A C 1
ATOM 819 O O . LEU A 1 110 ? 9.607 -7.043 1.967 1 96.34 110 LEU A O 1
ATOM 823 N N . ALA A 1 111 ? 10.972 -5.987 0.575 1 94.83 111 ALA A N 1
ATOM 824 C CA . ALA A 1 111 ? 10.818 -4.718 1.281 1 94.83 111 ALA A CA 1
ATOM 825 C C . ALA A 1 111 ? 9.362 -4.261 1.277 1 94.83 111 ALA A C 1
ATOM 827 O O . ALA A 1 111 ? 8.845 -3.804 2.299 1 94.83 111 ALA A O 1
ATOM 828 N N . ALA A 1 112 ? 8.684 -4.382 0.135 1 96.71 112 ALA A N 1
ATOM 829 C CA . ALA A 1 112 ? 7.271 -4.026 0.033 1 96.71 112 ALA A CA 1
ATOM 830 C C . ALA A 1 112 ? 6.412 -4.931 0.912 1 96.71 112 ALA A C 1
ATOM 832 O O . ALA A 1 112 ? 5.502 -4.46 1.597 1 96.71 112 ALA A O 1
ATOM 833 N N . VAL A 1 113 ? 6.724 -6.196 0.908 1 97.5 113 VAL A N 1
ATOM 834 C CA . VAL A 1 113 ? 5.993 -7.181 1.697 1 97.5 113 VAL A CA 1
ATOM 835 C C . VAL A 1 113 ? 6.135 -6.861 3.184 1 97.5 113 VAL A C 1
ATOM 837 O O . VAL A 1 113 ? 5.154 -6.897 3.93 1 97.5 113 VAL A O 1
ATOM 840 N N . ARG A 1 114 ? 7.321 -6.52 3.608 1 95.49 114 ARG A N 1
ATOM 841 C CA . ARG A 1 114 ? 7.568 -6.204 5.012 1 95.49 114 ARG A CA 1
ATOM 842 C C . ARG A 1 114 ? 6.764 -4.983 5.448 1 95.49 114 ARG A C 1
ATOM 844 O O . ARG A 1 114 ? 6.286 -4.921 6.582 1 95.49 114 ARG A O 1
ATOM 851 N N . ARG A 1 115 ? 6.609 -4.077 4.556 1 95.17 115 ARG A N 1
ATOM 852 C CA . ARG A 1 115 ? 5.848 -2.867 4.852 1 95.17 115 ARG A CA 1
ATOM 853 C C . ARG A 1 115 ? 4.358 -3.172 4.968 1 95.17 115 ARG A C 1
ATOM 855 O O . ARG A 1 115 ? 3.677 -2.641 5.848 1 95.17 115 ARG A O 1
ATOM 862 N N . LEU A 1 116 ? 3.883 -4.01 4.138 1 96.62 116 LEU A N 1
ATOM 863 C CA . LEU A 1 116 ? 2.448 -4.233 4.001 1 96.62 116 LEU A CA 1
ATOM 864 C C . LEU A 1 116 ? 1.97 -5.307 4.973 1 96.62 116 LEU A C 1
ATOM 866 O O . LEU A 1 116 ? 0.811 -5.297 5.394 1 96.62 116 LEU A O 1
ATOM 870 N N . ALA A 1 117 ? 2.852 -6.273 5.246 1 94.4 117 ALA A N 1
ATOM 871 C CA . ALA A 1 117 ? 2.543 -7.401 6.121 1 94.4 117 ALA A CA 1
ATOM 872 C C . ALA A 1 117 ? 3.786 -7.867 6.875 1 94.4 117 ALA A C 1
ATOM 874 O O . ALA A 1 117 ? 4.399 -8.873 6.512 1 94.4 117 ALA A O 1
ATOM 875 N N . PRO A 1 118 ? 4.116 -7.093 7.924 1 85.76 118 PRO A N 1
ATOM 876 C CA . PRO A 1 118 ? 5.319 -7.479 8.666 1 85.76 118 PRO A CA 1
ATOM 877 C C . PRO A 1 118 ? 5.255 -8.913 9.188 1 85.76 118 PRO A C 1
ATOM 879 O O . PRO A 1 118 ? 4.186 -9.382 9.586 1 85.76 118 PRO A O 1
ATOM 882 N N . ALA A 1 119 ? 6.364 -9.626 8.874 1 75.01 119 ALA A N 1
ATOM 883 C CA . ALA A 1 119 ? 6.457 -10.976 9.423 1 75.01 119 ALA A CA 1
ATOM 884 C C . ALA A 1 119 ? 6.527 -10.945 10.947 1 75.01 119 ALA A C 1
ATOM 886 O O . ALA A 1 119 ? 7.035 -9.985 11.532 1 75.01 119 ALA A O 1
ATOM 887 N N . PRO A 1 120 ? 5.731 -11.829 11.504 1 61.81 120 PRO A N 1
ATOM 888 C CA . PRO A 1 120 ? 5.881 -11.858 12.961 1 61.81 120 PRO A CA 1
ATOM 889 C C . PRO A 1 120 ? 7.333 -12.023 13.402 1 61.81 120 PRO A C 1
ATOM 891 O O . PRO A 1 120 ? 8.132 -12.639 12.691 1 61.81 120 PRO A O 1
ATOM 894 N N . VAL A 1 121 ? 8.024 -10.911 13.853 1 54.9 121 VAL A N 1
ATOM 895 C CA . VAL A 1 121 ? 9.383 -11.006 14.376 1 54.9 121 VAL A CA 1
ATOM 896 C C . VAL A 1 121 ? 9.61 -12.392 14.977 1 54.9 121 VAL A C 1
ATOM 898 O O . VAL A 1 121 ? 8.909 -12.794 15.908 1 54.9 121 VAL A O 1
ATOM 901 N N . ARG A 1 122 ? 10.133 -13.353 14.16 1 44.34 122 ARG A N 1
ATOM 902 C CA . ARG A 1 122 ? 10.639 -14.517 14.881 1 44.34 122 ARG A CA 1
ATOM 903 C C . ARG A 1 122 ? 11.613 -14.099 15.978 1 44.34 122 ARG A C 1
ATOM 905 O O . ARG A 1 122 ? 12.606 -13.421 15.708 1 44.34 122 ARG A O 1
ATOM 912 N N . ARG A 1 123 ? 11.24 -13.79 17.095 1 42.55 123 ARG A N 1
ATOM 913 C CA . ARG A 1 123 ? 12.267 -13.699 18.128 1 42.55 123 ARG A CA 1
ATOM 914 C C . ARG A 1 123 ? 13.461 -14.586 17.792 1 42.55 123 ARG A C 1
ATOM 916 O O . ARG A 1 123 ? 13.292 -15.747 17.412 1 42.55 123 ARG A O 1
ATOM 923 N N . PRO A 1 124 ? 14.586 -13.906 17.268 1 40.19 124 PRO A N 1
ATOM 924 C CA . PRO A 1 124 ? 15.73 -14.795 17.051 1 40.19 124 PRO A CA 1
ATOM 925 C C . PRO A 1 124 ? 15.739 -15.988 18.004 1 40.19 124 PRO A C 1
ATOM 927 O O . PRO A 1 124 ? 15.458 -15.834 19.195 1 40.19 124 PRO A O 1
ATOM 930 N N . ARG A 1 125 ? 15.532 -17.089 17.557 1 33.79 125 ARG A N 1
ATOM 931 C CA . ARG A 1 125 ? 16.09 -18.118 18.429 1 33.79 125 ARG A CA 1
ATOM 932 C C . ARG A 1 125 ? 17.58 -17.891 18.661 1 33.79 125 ARG A C 1
ATOM 934 O O . ARG A 1 125 ? 18.293 -17.449 17.758 1 33.79 125 ARG A O 1
ATOM 941 N N . ALA A 1 126 ? 18.275 -17.665 19.785 1 35.63 126 ALA A N 1
ATOM 942 C CA . ALA A 1 126 ? 19.689 -17.475 20.1 1 35.63 126 ALA A CA 1
ATOM 943 C C . ALA A 1 126 ? 20.578 -18.118 19.039 1 35.63 126 ALA A C 1
ATOM 945 O O . ALA A 1 126 ? 21.686 -17.645 18.779 1 35.63 126 ALA A O 1
ATOM 946 N N . GLY A 1 127 ? 20.493 -19.372 18.568 1 33.81 127 GLY A N 1
ATOM 947 C CA . GLY A 1 127 ? 21.574 -20.223 18.099 1 33.81 127 GLY A CA 1
ATOM 948 C C . GLY A 1 127 ? 21.714 -20.233 16.589 1 33.81 127 GLY A C 1
ATOM 949 O O . GLY A 1 127 ? 22.339 -21.133 16.024 1 33.81 127 GLY A O 1
ATOM 950 N N . ALA A 1 128 ? 20.889 -19.683 15.763 1 37.31 128 ALA A N 1
ATOM 951 C CA . ALA A 1 128 ? 21.144 -20.156 14.404 1 37.31 128 ALA A CA 1
ATOM 952 C C . ALA A 1 128 ? 22.276 -19.367 13.753 1 37.31 128 ALA A C 1
ATOM 954 O O . ALA A 1 128 ? 22.402 -18.159 13.966 1 37.31 128 ALA A O 1
ATOM 955 N N . PRO A 1 129 ? 23.391 -19.921 13.083 1 34.07 129 PRO A N 1
ATOM 956 C CA . PRO A 1 129 ? 24.594 -19.361 12.462 1 34.07 129 PRO A CA 1
ATOM 957 C C . PRO A 1 129 ? 24.279 -18.477 11.258 1 34.07 129 PRO A C 1
ATOM 959 O O . PRO A 1 129 ? 23.266 -18.683 10.584 1 34.07 129 PRO A O 1
ATOM 962 N N . ILE A 1 130 ? 24.588 -17.207 11.153 1 38.81 130 ILE A N 1
ATOM 963 C CA . ILE A 1 130 ? 24.593 -16.175 10.121 1 38.81 130 ILE A CA 1
ATOM 964 C C . ILE A 1 130 ? 25.079 -16.768 8.801 1 38.81 130 ILE A C 1
ATOM 966 O O . ILE A 1 130 ? 26.238 -17.172 8.684 1 38.81 130 ILE A O 1
ATOM 970 N N . LEU A 1 131 ? 24.37 -17.526 8.038 1 31.02 131 LEU A N 1
ATOM 971 C CA . LEU A 1 131 ? 24.942 -17.912 6.752 1 31.02 131 LEU A CA 1
ATOM 972 C C . LEU A 1 131 ? 25.212 -16.685 5.887 1 31.02 131 LEU A C 1
ATOM 974 O O . LEU A 1 131 ? 24.478 -15.696 5.959 1 31.02 131 LEU A O 1
ATOM 978 N N . ALA A 1 132 ? 26.454 -16.441 5.381 1 28.98 132 ALA A N 1
ATOM 979 C CA . ALA A 1 132 ? 27.097 -15.445 4.527 1 28.98 132 ALA A CA 1
ATOM 980 C C . ALA A 1 132 ? 26.328 -15.265 3.221 1 28.98 132 ALA A C 1
ATOM 982 O O . ALA A 1 132 ? 25.818 -16.234 2.655 1 28.98 132 ALA A O 1
ATOM 983 N N . ALA A 1 133 ? 25.838 -14.053 2.715 1 36.24 133 ALA A N 1
ATOM 984 C CA . ALA A 1 133 ? 25.179 -13.337 1.625 1 36.24 133 ALA A CA 1
ATOM 985 C C . ALA A 1 133 ? 25.668 -13.835 0.268 1 36.24 133 ALA A C 1
ATOM 987 O O . ALA A 1 133 ? 25.239 -13.334 -0.775 1 36.24 133 ALA A O 1
ATOM 988 N N . GLY A 1 134 ? 26.541 -14.735 0.063 1 32.27 134 GLY A N 1
ATOM 989 C CA . GLY A 1 134 ? 27.17 -15.062 -1.207 1 32.27 134 GLY A CA 1
ATOM 990 C C . GLY A 1 134 ? 26.213 -15.694 -2.201 1 32.27 134 GLY A C 1
ATOM 991 O O . GLY A 1 134 ? 26.434 -15.627 -3.412 1 32.27 134 GLY A O 1
ATOM 992 N N . GLU A 1 135 ? 25.307 -16.541 -1.909 1 34.8 135 GLU A N 1
ATOM 993 C CA . GLU A 1 135 ? 24.779 -17.468 -2.906 1 34.8 135 GLU A CA 1
ATOM 994 C C . GLU A 1 135 ? 23.639 -16.835 -3.699 1 34.8 135 GLU A C 1
ATOM 996 O O . GLU A 1 135 ? 23.145 -17.424 -4.663 1 34.8 135 GLU A O 1
ATOM 1001 N N . THR A 1 136 ? 23.037 -15.845 -3.345 1 34.21 136 THR A N 1
ATOM 1002 C CA . THR A 1 136 ? 21.812 -15.404 -4.003 1 34.21 136 THR A CA 1
ATOM 1003 C C . THR A 1 136 ? 22.13 -14.663 -5.299 1 34.21 136 THR A C 1
ATOM 1005 O O . THR A 1 136 ? 21.222 -14.262 -6.029 1 34.21 136 THR A O 1
ATOM 1008 N N . ARG A 1 137 ? 23.356 -14.36 -5.7 1 35.9 137 ARG A N 1
ATOM 1009 C CA . ARG A 1 137 ? 23.746 -13.73 -6.958 1 35.9 137 ARG A CA 1
ATOM 1010 C C . ARG A 1 137 ? 23.45 -14.644 -8.142 1 35.9 137 ARG A C 1
ATOM 1012 O O . ARG A 1 137 ? 23.191 -14.169 -9.25 1 35.9 137 ARG A O 1
ATOM 1019 N N . GLU A 1 138 ? 23.357 -15.896 -7.997 1 31.08 138 GLU A N 1
ATOM 1020 C CA . GLU A 1 138 ? 23.403 -16.77 -9.166 1 31.08 138 GLU A CA 1
ATOM 1021 C C . GLU A 1 138 ? 22.049 -16.823 -9.868 1 31.08 138 GLU A C 1
ATOM 1023 O O . GLU A 1 138 ? 21.983 -16.992 -11.087 1 31.08 138 GLU A O 1
ATOM 1028 N N . LEU A 1 139 ? 20.933 -16.579 -9.22 1 33.03 139 LEU A N 1
ATOM 1029 C CA . LEU A 1 139 ? 19.704 -16.853 -9.955 1 33.03 139 LEU A CA 1
ATOM 1030 C C . LEU A 1 139 ? 19.365 -15.702 -10.897 1 33.03 139 LEU A C 1
ATOM 1032 O O . LEU A 1 139 ? 18.476 -15.827 -11.742 1 33.03 139 LEU A O 1
ATOM 1036 N N . ALA A 1 140 ? 19.912 -14.56 -10.92 1 35.36 140 ALA A N 1
ATOM 1037 C CA . ALA A 1 140 ? 19.606 -13.449 -11.817 1 35.36 140 ALA A CA 1
ATOM 1038 C C . ALA A 1 140 ? 19.957 -13.797 -13.261 1 35.36 140 ALA A C 1
ATOM 1040 O O . ALA A 1 140 ? 19.401 -13.219 -14.198 1 35.36 140 ALA A O 1
ATOM 1041 N N . ALA A 1 141 ? 20.927 -14.628 -13.616 1 32.92 141 ALA A N 1
ATOM 1042 C CA . ALA A 1 141 ? 21.388 -14.824 -14.988 1 32.92 141 ALA A CA 1
ATOM 1043 C C . ALA A 1 141 ? 20.396 -15.666 -15.785 1 32.92 141 ALA A C 1
ATOM 1045 O O . ALA A 1 141 ? 20.484 -15.743 -17.013 1 32.92 141 ALA A O 1
ATOM 1046 N N . LEU A 1 142 ? 19.525 -16.406 -15.186 1 28.15 142 LEU A N 1
ATOM 1047 C CA . LEU A 1 142 ? 18.865 -17.379 -16.049 1 28.15 142 LEU A CA 1
ATOM 1048 C C . LEU A 1 142 ? 17.675 -16.75 -16.766 1 28.15 142 LEU A C 1
ATOM 1050 O O . LEU A 1 142 ? 17.347 -17.136 -17.89 1 28.15 142 LEU A O 1
ATOM 1054 N N . ALA A 1 143 ? 16.794 -15.772 -16.132 1 36.39 143 ALA A N 1
ATOM 1055 C CA . ALA A 1 143 ? 15.658 -15.426 -16.982 1 36.39 143 ALA A CA 1
ATOM 1056 C C . ALA A 1 143 ? 16.066 -14.435 -18.068 1 36.39 143 ALA A C 1
ATOM 1058 O O . ALA A 1 143 ? 15.215 -13.91 -18.79 1 36.39 143 ALA A O 1
ATOM 1059 N N . ALA A 1 144 ? 17.31 -14.191 -18.544 1 32.73 144 ALA A N 1
ATOM 1060 C CA . ALA A 1 144 ? 17.513 -13.725 -19.914 1 32.73 144 ALA A CA 1
ATOM 1061 C C . ALA A 1 144 ? 17.233 -14.838 -20.919 1 32.73 144 ALA A C 1
ATOM 1063 O O . ALA A 1 144 ? 17.555 -16.002 -20.672 1 32.73 144 ALA A O 1
ATOM 1064 N N . MET B 1 1 ? -3.097 1.763 20.341 1 86.46 1 MET B N 1
ATOM 1065 C CA . MET B 1 1 ? -3.835 2.494 19.315 1 86.46 1 MET B CA 1
ATOM 1066 C C . MET B 1 1 ? -2.99 2.667 18.057 1 86.46 1 MET B C 1
ATOM 1068 O O . MET B 1 1 ? -1.769 2.814 18.14 1 86.46 1 MET B O 1
ATOM 1072 N N . THR B 1 2 ? -3.561 2.544 16.898 1 95.38 2 THR B N 1
ATOM 1073 C CA . THR B 1 2 ? -2.836 2.682 15.64 1 95.38 2 THR B CA 1
ATOM 1074 C C . THR B 1 2 ? -2.467 4.14 15.385 1 95.38 2 THR B C 1
ATOM 1076 O O . THR B 1 2 ? -3.33 5.02 15.421 1 95.38 2 THR B O 1
ATOM 1079 N N . LYS B 1 3 ? -1.211 4.425 15.159 1 96.89 3 LYS B N 1
ATOM 1080 C CA . LYS B 1 3 ? -0.692 5.782 15.016 1 96.89 3 LYS B CA 1
ATOM 1081 C C . LYS B 1 3 ? -0.508 6.149 13.546 1 96.89 3 LYS B C 1
ATOM 1083 O O . LYS B 1 3 ? 0.141 5.418 12.796 1 96.89 3 LYS B O 1
ATOM 1088 N N . ILE B 1 4 ? -1.086 7.308 13.207 1 97.59 4 ILE B N 1
ATOM 1089 C CA . ILE B 1 4 ? -0.944 7.812 11.845 1 97.59 4 ILE B CA 1
ATOM 1090 C C . ILE B 1 4 ? -0.2 9.145 11.863 1 97.59 4 ILE B C 1
ATOM 1092 O O . ILE B 1 4 ? -0.507 10.024 12.671 1 97.59 4 ILE B O 1
ATOM 1096 N N . LEU B 1 5 ? 0.832 9.246 11.071 1 97.63 5 LEU B N 1
ATOM 1097 C CA . LEU B 1 5 ? 1.466 10.531 10.794 1 97.63 5 LEU B CA 1
ATOM 1098 C C . LEU B 1 5 ? 0.95 11.12 9.485 1 97.63 5 LEU B C 1
ATOM 1100 O O . LEU B 1 5 ? 1.112 10.517 8.422 1 97.63 5 LEU B O 1
ATOM 1104 N N . LEU B 1 6 ? 0.337 12.246 9.547 1 97.75 6 LEU B N 1
ATOM 1105 C CA . LEU B 1 6 ? -0.25 12.934 8.402 1 97.75 6 LEU B CA 1
ATOM 1106 C C . LEU B 1 6 ? 0.542 14.191 8.059 1 97.75 6 LEU B C 1
ATOM 1108 O O . LEU B 1 6 ? 0.653 15.103 8.882 1 97.75 6 LEU B O 1
ATOM 1112 N N . VAL B 1 7 ? 1.1 14.238 6.813 1 96.71 7 VAL B N 1
ATOM 1113 C CA . VAL B 1 7 ? 1.959 15.343 6.4 1 96.71 7 VAL B CA 1
ATOM 1114 C C . VAL B 1 7 ? 1.418 15.966 5.115 1 96.71 7 VAL B C 1
ATOM 1116 O O . VAL B 1 7 ? 1.341 15.301 4.079 1 96.71 7 VAL B O 1
ATOM 1119 N N . ASP B 1 8 ? 1.069 17.174 5.14 1 95.83 8 ASP B N 1
ATOM 1120 C CA . ASP B 1 8 ? 0.537 17.934 4.013 1 95.83 8 ASP B CA 1
ATOM 1121 C C . ASP B 1 8 ? 0.691 19.436 4.242 1 95.83 8 ASP B C 1
ATOM 1123 O O . ASP B 1 8 ? 0.466 19.927 5.35 1 95.83 8 ASP B O 1
ATOM 1127 N N . ASP B 1 9 ? 1.053 20.18 3.27 1 94.36 9 ASP B N 1
ATOM 1128 C CA . ASP B 1 9 ? 1.364 21.592 3.474 1 94.36 9 ASP B CA 1
ATOM 1129 C C . ASP B 1 9 ? 0.092 22.437 3.494 1 94.36 9 ASP B C 1
ATOM 1131 O O . ASP B 1 9 ? 0.144 23.64 3.755 1 94.36 9 ASP B O 1
ATOM 1135 N N . GLN B 1 10 ? -1.034 21.873 3.218 1 93.9 10 GLN B N 1
ATOM 1136 C CA . GLN B 1 10 ? -2.311 22.575 3.29 1 93.9 10 GLN B CA 1
ATOM 1137 C C . GLN B 1 10 ? -2.98 22.364 4.646 1 93.9 10 GLN B C 1
ATOM 1139 O O . GLN B 1 10 ? -3.585 21.318 4.889 1 93.9 10 GLN B O 1
ATOM 1144 N N . PRO B 1 11 ? -2.955 23.337 5.519 1 94.83 11 PRO B N 1
ATOM 1145 C CA . PRO B 1 11 ? -3.422 23.184 6.899 1 94.83 11 PRO B CA 1
ATOM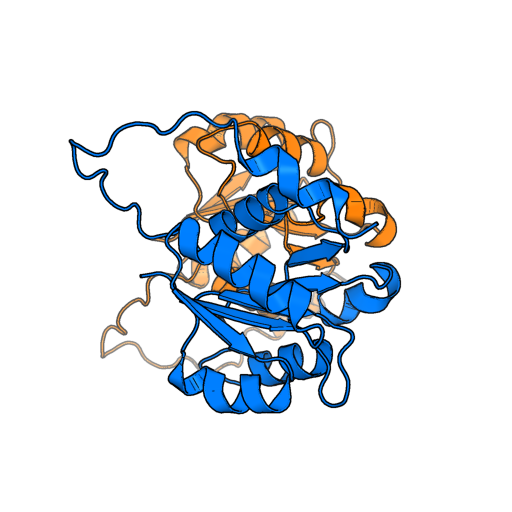 1146 C C . PRO B 1 11 ? -4.887 22.759 6.982 1 94.83 11 PRO B C 1
ATOM 1148 O O . PRO B 1 11 ? -5.26 21.988 7.87 1 94.83 11 PRO B O 1
ATOM 1151 N N . VAL B 1 12 ? -5.688 23.271 6.097 1 94.3 12 VAL B N 1
ATOM 1152 C CA . VAL B 1 12 ? -7.112 22.955 6.119 1 94.3 12 VAL B CA 1
ATOM 1153 C C . VAL B 1 12 ? -7.315 21.462 5.871 1 94.3 12 VAL B C 1
ATOM 1155 O O . VAL B 1 12 ? -8.099 20.812 6.566 1 94.3 12 VAL B O 1
ATOM 1158 N N . LEU B 1 13 ? -6.595 20.888 4.913 1 93.7 13 LEU B N 1
ATOM 1159 C CA . LEU B 1 13 ? -6.693 19.465 4.608 1 93.7 13 LEU B CA 1
ATOM 1160 C C . LEU B 1 13 ? -6.193 18.622 5.776 1 93.7 13 LEU B C 1
ATOM 1162 O O . LEU B 1 13 ? -6.812 17.617 6.132 1 93.7 13 LEU B O 1
ATOM 1166 N N . VAL B 1 14 ? -5.125 19.031 6.354 1 96.24 14 VAL B N 1
ATOM 1167 C CA . VAL B 1 14 ? -4.536 18.324 7.486 1 96.24 14 VAL B CA 1
ATOM 1168 C C . VAL B 1 14 ? -5.538 18.264 8.636 1 96.24 14 VAL B C 1
ATOM 1170 O O . VAL B 1 14 ? -5.762 17.2 9.219 1 96.24 14 VAL B O 1
ATOM 1173 N N . THR B 1 15 ? -6.135 19.387 8.942 1 96.62 15 THR B N 1
ATOM 1174 C CA . THR B 1 15 ? -7.093 19.473 10.038 1 96.62 15 THR B CA 1
ATOM 1175 C C . THR B 1 15 ? -8.306 18.586 9.768 1 96.62 15 THR B C 1
ATOM 1177 O O . THR B 1 15 ? -8.695 17.782 10.618 1 96.62 15 THR B O 1
ATOM 1180 N N . LEU B 1 16 ? -8.869 18.709 8.593 1 95.91 16 LEU B N 1
ATOM 1181 C CA . LEU B 1 16 ? -10.065 17.955 8.234 1 95.91 16 LEU B CA 1
ATOM 1182 C C . LEU B 1 16 ? -9.791 16.455 8.265 1 95.91 16 LEU B C 1
ATOM 1184 O O . LEU B 1 16 ? -10.559 15.691 8.853 1 95.91 16 LEU B O 1
ATOM 1188 N N . MET B 1 17 ? -8.712 16.023 7.675 1 97.08 17 MET B N 1
ATOM 1189 C CA . MET B 1 17 ? -8.369 14.605 7.609 1 97.08 17 MET B CA 1
ATOM 1190 C C . MET B 1 17 ? -8.038 14.06 8.994 1 97.08 17 MET B C 1
ATOM 1192 O O . MET B 1 17 ? -8.418 12.937 9.332 1 97.08 17 MET B O 1
ATOM 1196 N N . SER B 1 18 ? -7.304 14.854 9.765 1 97.82 18 SER B N 1
ATOM 1197 C CA . SER B 1 18 ? -6.961 1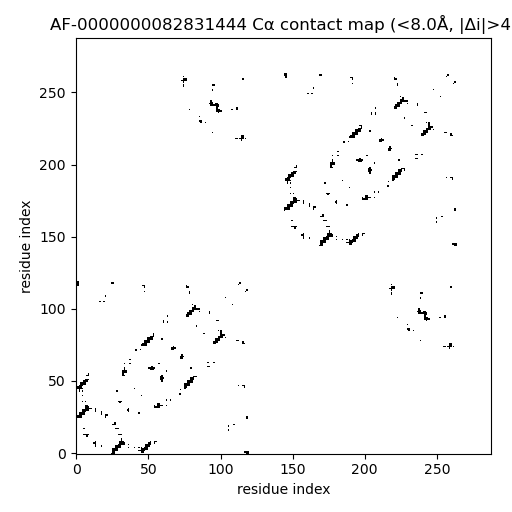4.448 11.124 1 97.82 18 SER B CA 1
ATOM 1198 C C . SER B 1 18 ? -8.212 14.221 11.966 1 97.82 18 SER B C 1
ATOM 1200 O O . SER B 1 18 ? -8.319 13.215 12.67 1 97.82 18 SER B O 1
ATOM 1202 N N . GLU B 1 19 ? -9.138 15.123 11.909 1 97.51 19 GLU B N 1
ATOM 1203 C CA . GLU B 1 19 ? -10.38 15.005 12.666 1 97.51 19 GLU B CA 1
ATOM 1204 C C . GLU B 1 19 ? -11.173 13.774 12.236 1 97.51 19 GLU B C 1
ATOM 1206 O O . GLU B 1 19 ? -11.667 13.022 13.079 1 97.51 19 GLU B O 1
ATOM 1211 N N . PHE B 1 20 ? -11.296 13.631 10.981 1 97.35 20 PHE B N 1
ATOM 1212 C CA . PHE B 1 20 ? -12.041 12.504 10.431 1 97.35 20 PHE B CA 1
ATOM 1213 C C . PHE B 1 20 ? -11.445 11.182 10.898 1 97.35 20 PHE B C 1
ATOM 1215 O O . PHE B 1 20 ? -12.151 10.341 11.459 1 97.35 20 PHE B O 1
ATOM 1222 N N . LEU B 1 21 ? -10.106 10.978 10.762 1 97.27 21 LEU B N 1
ATOM 1223 C CA . LEU B 1 21 ? -9.441 9.726 11.103 1 97.27 21 LEU B CA 1
ATOM 1224 C C . LEU B 1 21 ? -9.43 9.51 12.613 1 97.27 21 LEU B C 1
ATOM 1226 O O . LEU B 1 21 ? -9.549 8.376 13.083 1 97.27 21 LEU B O 1
ATOM 1230 N N . SER B 1 22 ? -9.252 10.638 13.366 1 97.05 22 SER B N 1
ATOM 1231 C CA . SER B 1 22 ? -9.335 10.527 14.819 1 97.05 22 SER B CA 1
ATOM 1232 C C . SER B 1 22 ? -10.708 10.028 15.257 1 97.05 22 SER B C 1
ATOM 1234 O O . SER B 1 22 ? -10.814 9.21 16.174 1 97.05 22 SER B O 1
ATOM 1236 N N . GLY B 1 23 ? -11.723 10.539 14.55 1 96.06 23 GLY B N 1
ATOM 1237 C CA . GLY B 1 23 ? -13.076 10.085 14.827 1 96.06 23 GLY B CA 1
ATOM 1238 C C . GLY B 1 23 ? -13.283 8.611 14.536 1 96.06 23 GLY B C 1
ATOM 1239 O O . GLY B 1 23 ? -14.21 7.993 15.062 1 96.06 23 GLY B O 1
ATOM 1240 N N . GLU B 1 24 ? -12.445 8.052 13.754 1 94.74 24 GLU B N 1
ATOM 1241 C CA . GLU B 1 24 ? -12.535 6.643 13.384 1 94.74 24 GLU B CA 1
ATOM 1242 C C . GLU B 1 24 ? -11.642 5.781 14.272 1 94.74 24 GLU B C 1
ATOM 1244 O O . GLU B 1 24 ? -11.475 4.586 14.019 1 94.74 24 GLU B O 1
ATOM 1249 N N . GLY B 1 25 ? -10.948 6.397 15.278 1 95.3 25 GLY B N 1
ATOM 1250 C CA . GLY B 1 25 ? -10.252 5.634 16.302 1 95.3 25 GLY B CA 1
ATOM 1251 C C . GLY B 1 25 ? -8.745 5.634 16.124 1 95.3 25 GLY B C 1
ATOM 1252 O O . GLY B 1 25 ? -8.032 4.917 16.829 1 95.3 25 GLY B O 1
ATOM 1253 N N . TYR B 1 26 ? -8.245 6.454 15.259 1 96.86 26 TYR B N 1
ATOM 1254 C CA . TYR B 1 26 ? -6.804 6.517 15.04 1 96.86 26 TYR B CA 1
ATOM 1255 C C . TYR B 1 26 ? -6.176 7.635 15.863 1 96.86 26 TYR B C 1
ATOM 1257 O O . TYR B 1 26 ? -6.832 8.633 16.17 1 96.86 26 TYR B O 1
ATOM 1265 N N . ASP B 1 27 ? -4.957 7.391 16.289 1 97.14 27 ASP B N 1
ATOM 1266 C CA . ASP B 1 27 ? -4.138 8.441 16.888 1 97.14 27 ASP B CA 1
ATOM 1267 C C . ASP B 1 27 ? -3.336 9.186 15.824 1 97.14 27 ASP B C 1
ATOM 1269 O O . ASP B 1 27 ? -2.363 8.654 15.286 1 97.14 27 ASP B O 1
ATOM 1273 N N . VAL B 1 28 ? -3.712 10.464 15.559 1 97.52 28 VAL B N 1
ATOM 1274 C CA . VAL B 1 28 ? -3.169 11.148 14.39 1 97.52 28 VAL B CA 1
ATOM 1275 C C . VAL B 1 28 ? -2.253 12.285 14.836 1 97.52 28 VAL B C 1
ATOM 1277 O O . VAL B 1 28 ? -2.663 13.154 15.61 1 97.52 28 VAL B O 1
ATOM 1280 N N . THR B 1 29 ? -1.047 12.221 14.435 1 97.89 29 THR B N 1
ATOM 1281 C CA . THR B 1 29 ? -0.102 13.328 14.539 1 97.89 29 THR B CA 1
ATOM 1282 C C . THR B 1 29 ? 0.06 14.029 13.193 1 97.89 29 THR B C 1
ATOM 1284 O O . THR B 1 29 ? 0.154 13.374 12.153 1 97.89 29 THR B O 1
ATOM 1287 N N . THR B 1 30 ? 0.133 15.384 13.245 1 97.79 30 THR B N 1
ATOM 1288 C CA . THR B 1 30 ? 0.104 16.113 11.982 1 97.79 30 THR B CA 1
ATOM 1289 C C . THR B 1 30 ? 1.301 17.053 11.872 1 97.79 30 THR B C 1
ATOM 1291 O O . THR B 1 30 ? 1.797 17.555 12.883 1 97.79 30 THR B O 1
ATOM 1294 N N . HIS B 1 31 ? 1.712 17.181 10.653 1 95.97 31 HIS B N 1
ATOM 1295 C CA . HIS B 1 31 ? 2.704 18.193 10.306 1 95.97 31 HIS B CA 1
ATOM 1296 C C . HIS B 1 31 ? 2.388 18.836 8.96 1 95.97 31 HIS B C 1
ATOM 1298 O O . HIS B 1 31 ? 1.765 18.209 8.099 1 95.97 31 HIS B O 1
ATOM 1304 N N . THR B 1 32 ? 2.848 20.099 8.744 1 94.84 32 THR B N 1
ATOM 1305 C CA . THR B 1 32 ? 2.567 20.809 7.501 1 94.84 32 THR B CA 1
ATOM 1306 C C . THR B 1 32 ? 3.826 20.927 6.648 1 94.84 32 THR B C 1
ATOM 1308 O O . THR B 1 32 ? 3.832 21.627 5.634 1 94.84 32 THR B O 1
ATOM 1311 N N . ASP B 1 33 ? 4.904 20.219 7.158 1 92.72 33 ASP B N 1
ATOM 1312 C CA . ASP B 1 33 ? 6.141 20.193 6.385 1 92.72 33 ASP B CA 1
ATOM 1313 C C . ASP B 1 33 ? 6.887 18.876 6.586 1 92.72 33 ASP B C 1
ATOM 1315 O O . ASP B 1 33 ? 6.849 18.295 7.672 1 92.72 33 ASP B O 1
ATOM 1319 N N . GLY B 1 34 ? 7.64 18.499 5.536 1 92.07 34 GLY B N 1
ATOM 1320 C CA . GLY B 1 34 ? 8.314 17.21 5.527 1 92.07 34 GLY B CA 1
ATOM 1321 C C . GLY B 1 34 ? 9.482 17.141 6.493 1 92.07 34 GLY B C 1
ATOM 1322 O O . GLY B 1 34 ? 9.728 16.099 7.104 1 92.07 34 GLY B O 1
ATOM 1323 N N . LEU B 1 35 ? 10.155 18.252 6.702 1 92.02 35 LEU B N 1
ATOM 1324 C CA . LEU B 1 35 ? 11.35 18.271 7.539 1 92.02 35 LEU B CA 1
ATOM 1325 C C . LEU B 1 35 ? 10.991 18.041 9.003 1 92.02 35 LEU B C 1
ATOM 1327 O O . LEU B 1 35 ? 11.583 17.185 9.665 1 92.02 35 LEU B O 1
ATOM 1331 N N . THR B 1 36 ? 10.029 18.796 9.468 1 93.83 36 THR B N 1
ATOM 1332 C CA . THR B 1 36 ? 9.587 18.624 10.847 1 93.83 36 THR B CA 1
ATOM 1333 C C . THR B 1 36 ? 9.032 17.219 11.065 1 93.83 36 THR B C 1
ATOM 1335 O O . THR B 1 36 ? 9.295 16.595 12.095 1 93.83 36 THR B O 1
ATOM 1338 N N . ALA B 1 37 ? 8.255 16.723 10.081 1 94.15 37 ALA B N 1
ATOM 1339 C CA . ALA B 1 37 ? 7.696 15.376 10.166 1 94.15 37 ALA B CA 1
ATOM 1340 C C . ALA B 1 37 ? 8.8 14.332 10.306 1 94.15 37 ALA B C 1
ATOM 1342 O O . ALA B 1 37 ? 8.728 13.457 11.173 1 94.15 37 ALA B O 1
ATOM 1343 N N . LEU B 1 38 ? 9.777 14.448 9.477 1 92.19 38 LEU B N 1
ATOM 1344 C CA . LEU B 1 38 ? 10.872 13.485 9.486 1 92.19 38 LEU B CA 1
ATOM 1345 C C . LEU B 1 38 ? 11.601 13.503 10.826 1 92.19 38 LEU B C 1
ATOM 1347 O O . LEU B 1 38 ? 11.928 12.448 11.374 1 92.19 38 LEU B O 1
ATOM 1351 N N . GLN B 1 39 ? 11.813 14.683 11.336 1 92.2 39 GLN B N 1
ATOM 1352 C CA . GLN B 1 39 ? 12.527 14.841 12.599 1 92.2 39 GLN B CA 1
ATOM 1353 C C . GLN B 1 39 ? 11.775 14.168 13.744 1 92.2 39 GLN B C 1
ATOM 1355 O O . GLN B 1 39 ? 12.391 13.614 14.657 1 92.2 39 GLN B O 1
ATOM 1360 N N . GLN B 1 40 ? 10.526 14.117 13.633 1 93.34 40 GLN B N 1
ATOM 1361 C CA . GLN B 1 40 ? 9.725 13.618 14.746 1 93.34 40 GLN B CA 1
ATOM 1362 C C . GLN B 1 40 ? 9.286 12.176 14.504 1 93.34 40 GLN B C 1
ATOM 1364 O O . GLN B 1 40 ? 8.759 11.522 15.406 1 93.34 40 GLN B O 1
ATOM 1369 N N . MET B 1 41 ? 9.441 11.668 13.393 1 92.39 41 MET B N 1
ATOM 1370 C CA . MET B 1 41 ? 8.924 10.364 12.988 1 92.39 41 MET B CA 1
ATOM 1371 C C . MET B 1 41 ? 9.458 9.261 13.895 1 92.39 41 MET B C 1
ATOM 1373 O O . MET B 1 41 ? 8.743 8.307 14.207 1 92.39 41 MET B O 1
ATOM 1377 N N . LEU B 1 42 ? 10.705 9.394 14.258 1 89.64 42 LEU B N 1
ATOM 1378 C CA . LEU B 1 42 ? 11.319 8.364 15.088 1 89.64 42 LEU B CA 1
ATOM 1379 C C . LEU B 1 42 ? 10.699 8.347 16.481 1 89.64 42 LEU B C 1
ATOM 1381 O O . LEU B 1 42 ? 10.628 7.296 17.121 1 89.64 42 LEU B O 1
ATOM 1385 N N . GLU B 1 43 ? 10.282 9.471 16.936 1 91.75 43 GLU B N 1
ATOM 1386 C CA . GLU B 1 43 ? 9.6 9.556 18.225 1 91.75 43 GLU B CA 1
ATOM 1387 C C . GLU B 1 43 ? 8.166 9.044 18.125 1 91.75 43 GLU B C 1
ATOM 1389 O O . GLU B 1 43 ? 7.7 8.314 19.002 1 91.75 43 GLU B O 1
ATOM 1394 N N . VAL B 1 44 ? 7.531 9.399 17.069 1 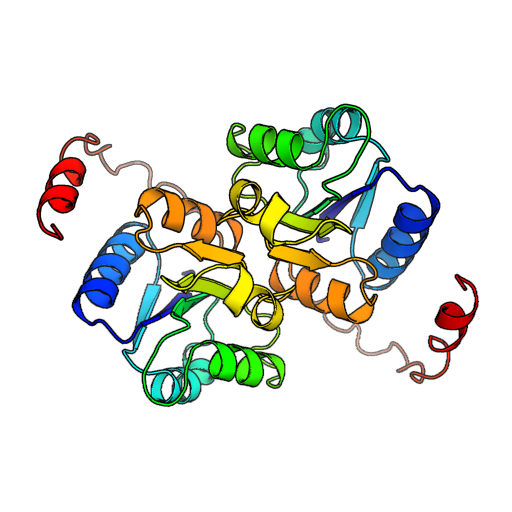92.29 44 VAL B N 1
ATOM 1395 C CA . VAL B 1 44 ? 6.128 9.052 16.875 1 92.29 44 VAL B CA 1
ATOM 1396 C C . VAL B 1 44 ? 6.001 7.56 16.577 1 92.29 44 VAL B C 1
ATOM 1398 O O . VAL B 1 44 ? 5.085 6.898 17.071 1 92.29 44 VAL B O 1
ATOM 1401 N N . ARG B 1 45 ? 6.961 7.004 15.787 1 92.5 45 ARG B N 1
ATOM 1402 C CA . ARG B 1 45 ? 6.939 5.625 15.312 1 92.5 45 ARG B CA 1
ATOM 1403 C C . ARG B 1 45 ? 5.566 5.258 14.758 1 92.5 45 ARG B C 1
ATOM 1405 O O . ARG B 1 45 ? 4.901 4.359 15.276 1 92.5 45 ARG B O 1
ATOM 1412 N N . PRO B 1 46 ? 5.193 5.95 13.721 1 96.23 46 PRO B N 1
ATOM 1413 C CA . PRO B 1 46 ? 3.844 5.732 13.192 1 96.23 46 PRO B CA 1
ATOM 1414 C C . PRO B 1 46 ? 3.668 4.344 12.58 1 96.23 46 PRO B C 1
ATOM 1416 O O . PRO B 1 46 ? 4.634 3.754 12.09 1 96.23 46 PRO B O 1
ATOM 1419 N N . ASP B 1 47 ? 2.436 3.852 12.636 1 95.85 47 ASP B N 1
ATOM 1420 C CA . ASP B 1 47 ? 2.062 2.604 11.979 1 95.85 47 ASP B CA 1
ATOM 1421 C C . ASP B 1 47 ? 1.751 2.833 10.501 1 95.85 47 ASP B C 1
ATOM 1423 O O . ASP B 1 47 ? 1.72 1.885 9.714 1 95.85 47 ASP B O 1
ATOM 1427 N N . LEU B 1 48 ? 1.487 4.078 10.194 1 97.26 48 LEU B N 1
ATOM 1428 C CA . LEU B 1 48 ? 1.176 4.501 8.833 1 97.26 48 LEU B CA 1
ATOM 1429 C C . LEU B 1 48 ? 1.545 5.965 8.62 1 97.26 48 LEU B C 1
ATOM 1431 O O . LEU B 1 48 ? 1.301 6.804 9.491 1 97.26 48 LEU B O 1
ATOM 1435 N N . VAL B 1 49 ? 2.098 6.254 7.473 1 97.31 49 VAL B N 1
ATOM 1436 C CA . VAL B 1 49 ? 2.344 7.633 7.065 1 97.31 49 VAL B CA 1
ATOM 1437 C C . VAL B 1 49 ? 1.441 7.993 5.888 1 97.31 49 VAL B C 1
ATOM 1439 O O . VAL B 1 49 ? 1.349 7.24 4.915 1 97.31 49 VAL B O 1
ATOM 1442 N N . ILE B 1 50 ? 0.733 9.096 6.001 1 97.68 50 ILE B N 1
ATOM 1443 C CA . ILE B 1 50 ? -0.01 9.701 4.901 1 97.68 50 ILE B CA 1
ATOM 1444 C C . ILE B 1 50 ? 0.648 11.019 4.497 1 97.68 50 ILE B C 1
ATOM 1446 O O . ILE B 1 50 ? 0.834 11.908 5.331 1 97.68 50 ILE B O 1
ATOM 1450 N N . THR B 1 51 ? 0.98 11.12 3.207 1 96.77 51 THR B N 1
ATOM 1451 C CA . THR B 1 51 ? 1.727 12.323 2.856 1 96.77 51 THR B CA 1
ATOM 1452 C C . THR B 1 51 ? 1.331 12.819 1.468 1 96.77 51 THR B C 1
ATOM 1454 O O . THR B 1 51 ? 0.905 12.032 0.62 1 96.77 51 THR B O 1
ATOM 1457 N N . ASP B 1 52 ? 1.499 14.086 1.257 1 94.7 52 ASP B N 1
ATOM 1458 C CA . ASP B 1 52 ? 1.466 14.721 -0.057 1 94.7 52 ASP B CA 1
ATOM 1459 C C . ASP B 1 52 ? 2.85 14.722 -0.701 1 94.7 52 ASP B C 1
ATOM 1461 O O . ASP B 1 52 ? 3.865 14.778 -0.004 1 94.7 52 ASP B O 1
ATOM 1465 N N . LEU B 1 53 ? 2.944 14.697 -2.002 1 90.9 53 LEU B N 1
ATOM 1466 C CA . LEU B 1 53 ? 4.229 14.757 -2.689 1 90.9 53 LEU B CA 1
ATOM 1467 C C . LEU B 1 53 ? 4.615 16.2 -2.996 1 90.9 53 LEU B C 1
ATOM 1469 O O . LEU B 1 53 ? 5.794 16.504 -3.189 1 90.9 53 LEU B O 1
ATOM 1473 N N . SER B 1 54 ? 3.612 16.997 -3.131 1 89.46 54 SER B N 1
ATOM 1474 C CA . SER B 1 54 ? 3.882 18.38 -3.509 1 89.46 54 SER B CA 1
ATOM 1475 C C . SER B 1 54 ? 3.91 19.292 -2.287 1 89.46 54 SER B C 1
ATOM 1477 O O . SER B 1 54 ? 2.886 19.865 -1.91 1 89.46 54 SER B O 1
ATOM 1479 N N . MET B 1 55 ? 4.946 19.398 -1.631 1 90.2 55 MET B N 1
ATOM 1480 C CA . MET B 1 55 ? 5.141 20.299 -0.498 1 90.2 55 MET B CA 1
ATOM 1481 C C . MET B 1 55 ? 6.394 21.147 -0.687 1 90.2 55 MET B C 1
ATOM 1483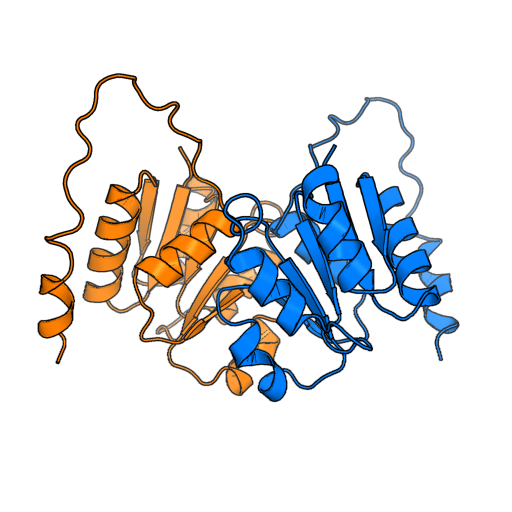 O O . MET B 1 55 ? 7.358 20.707 -1.316 1 90.2 55 MET B O 1
ATOM 1487 N N . PRO B 1 56 ? 6.346 22.351 -0.188 1 88.66 56 PRO B N 1
ATOM 1488 C CA . PRO B 1 56 ? 7.565 23.162 -0.22 1 88.66 56 PRO B CA 1
ATOM 1489 C C . PRO B 1 56 ? 8.685 22.577 0.637 1 88.66 56 PRO B C 1
ATOM 1491 O O . PRO B 1 56 ? 8.423 22.016 1.704 1 88.66 56 PRO B O 1
ATOM 1494 N N . GLY B 1 57 ? 9.949 22.762 0.108 1 87.89 57 GLY B N 1
ATOM 1495 C CA . GLY B 1 57 ? 11.064 22.2 0.852 1 87.89 57 GLY B CA 1
ATOM 1496 C C . GLY B 1 57 ? 11.252 20.713 0.614 1 87.89 57 GLY B C 1
ATOM 1497 O O . GLY B 1 57 ? 11.383 20.275 -0.531 1 87.89 57 GLY B O 1
ATOM 1498 N N . MET B 1 58 ? 11.171 20.017 1.711 1 82.43 58 MET B N 1
ATOM 1499 C CA . MET B 1 58 ? 11.203 18.564 1.576 1 82.43 58 MET B CA 1
ATOM 1500 C C . MET B 1 58 ? 9.845 18.028 1.134 1 82.43 58 MET B C 1
ATOM 1502 O O . MET B 1 58 ? 8.887 18.038 1.908 1 82.43 58 MET B O 1
ATOM 1506 N N . ASP B 1 59 ? 9.864 17.505 -0.089 1 85.28 59 ASP B N 1
ATOM 1507 C CA . ASP B 1 59 ? 8.583 17.015 -0.589 1 85.28 59 ASP B CA 1
ATOM 1508 C C . ASP B 1 59 ? 8.379 15.545 -0.227 1 85.28 59 ASP B C 1
ATOM 1510 O O . ASP B 1 59 ? 9.224 14.941 0.437 1 85.28 59 ASP B O 1
ATOM 1514 N N . GLY B 1 60 ? 7.291 14.995 -0.564 1 86.09 60 GLY B N 1
ATOM 1515 C CA . GLY B 1 60 ? 6.931 13.634 -0.198 1 86.09 60 GLY B CA 1
ATOM 1516 C C . GLY B 1 60 ? 7.889 12.595 -0.747 1 86.09 60 GLY B C 1
ATOM 1517 O O . GLY B 1 60 ? 8.061 11.527 -0.155 1 86.09 60 GLY B O 1
ATOM 1518 N N . GLY B 1 61 ? 8.478 12.867 -1.904 1 88.34 61 GLY B N 1
ATOM 1519 C CA . GLY B 1 61 ? 9.476 11.959 -2.445 1 88.34 61 GLY B CA 1
ATOM 1520 C C . GLY B 1 61 ? 10.726 11.868 -1.59 1 88.34 61 GLY B C 1
ATOM 1521 O O . GLY B 1 61 ? 11.233 10.773 -1.336 1 88.34 61 GLY B O 1
ATOM 1522 N N . ALA B 1 62 ? 11.187 13.026 -1.23 1 91.42 62 ALA B N 1
ATOM 1523 C CA . ALA B 1 62 ? 12.34 13.079 -0.335 1 91.42 62 ALA B CA 1
ATOM 1524 C C . ALA B 1 62 ? 12.03 12.406 0.999 1 91.42 62 ALA B C 1
ATOM 1526 O O . ALA B 1 62 ? 12.882 11.721 1.569 1 91.42 62 ALA B O 1
ATOM 1527 N N . LEU B 1 63 ? 10.862 12.575 1.443 1 91.99 63 LEU B N 1
ATOM 1528 C CA . LEU B 1 63 ? 10.435 11.93 2.68 1 91.99 63 LEU B CA 1
ATOM 1529 C C . LEU B 1 63 ? 10.471 10.411 2.542 1 91.99 63 LEU B C 1
ATOM 1531 O O . LEU B 1 63 ? 11.008 9.717 3.408 1 91.99 63 LEU B O 1
ATOM 1535 N N . LEU B 1 64 ? 9.91 9.902 1.472 1 91.94 64 LEU B N 1
ATOM 1536 C CA . LEU B 1 64 ? 9.907 8.469 1.199 1 91.94 64 LEU B CA 1
ATOM 1537 C C . LEU B 1 64 ? 11.33 7.924 1.138 1 91.94 64 LEU B C 1
ATOM 1539 O O . LEU B 1 64 ? 11.611 6.849 1.671 1 91.94 64 LEU B O 1
ATOM 1543 N N . THR B 1 65 ? 12.194 8.672 0.522 1 91.93 65 THR B N 1
ATOM 1544 C CA . THR B 1 65 ? 13.588 8.259 0.401 1 91.93 65 THR B CA 1
ATOM 1545 C C . THR B 1 65 ? 14.254 8.195 1.773 1 91.93 65 THR B C 1
ATOM 1547 O O . THR B 1 65 ? 14.947 7.226 2.088 1 91.93 65 THR B O 1
ATOM 1550 N N . ALA B 1 66 ? 14.019 9.211 2.531 1 92.03 66 ALA B N 1
ATOM 1551 C CA . ALA B 1 66 ? 14.591 9.259 3.874 1 92.03 66 ALA B CA 1
ATOM 1552 C C . ALA B 1 66 ? 14.082 8.102 4.728 1 92.03 66 ALA B C 1
ATOM 1554 O O . ALA B 1 66 ? 14.843 7.506 5.495 1 92.03 66 ALA B O 1
ATOM 1555 N N . MET B 1 67 ? 12.844 7.744 4.62 1 92.03 67 MET B N 1
ATOM 1556 C CA . MET B 1 67 ? 12.261 6.632 5.366 1 92.03 67 MET B CA 1
ATOM 1557 C C . MET B 1 67 ? 12.907 5.31 4.965 1 92.03 67 MET B C 1
ATOM 1559 O O . MET B 1 67 ? 13.212 4.479 5.821 1 92.03 67 MET B O 1
ATOM 1563 N N . ARG B 1 68 ? 13.052 5.184 3.696 1 89.89 68 ARG B N 1
ATOM 1564 C CA . ARG B 1 68 ? 13.622 3.954 3.155 1 89.89 68 ARG B CA 1
ATOM 1565 C C . ARG B 1 68 ? 15.018 3.704 3.717 1 89.89 68 ARG B C 1
ATOM 1567 O O . ARG B 1 68 ? 15.396 2.557 3.966 1 89.89 68 ARG B O 1
ATOM 1574 N N . GLU B 1 69 ? 15.709 4.719 3.894 1 89.19 69 GLU B N 1
ATOM 1575 C CA . GLU B 1 69 ? 17.103 4.632 4.318 1 89.19 69 GLU B CA 1
ATOM 1576 C C . GLU B 1 69 ? 17.21 4.457 5.83 1 89.19 69 GLU B C 1
ATOM 1578 O O . GLU B 1 69 ? 18.298 4.213 6.357 1 89.19 69 GLU B O 1
ATOM 1583 N N . ASN B 1 70 ? 16.106 4.624 6.491 1 88.84 70 ASN B N 1
ATOM 1584 C CA . ASN B 1 70 ? 16.076 4.48 7.942 1 88.84 70 ASN B CA 1
ATOM 1585 C C . ASN B 1 70 ? 15.588 3.095 8.358 1 88.84 70 ASN B C 1
ATOM 1587 O O . ASN B 1 70 ? 14.478 2.691 8.005 1 88.84 70 ASN B O 1
ATOM 1591 N N . ALA B 1 71 ? 16.309 2.332 9.149 1 84.44 71 ALA B N 1
ATOM 1592 C CA . ALA B 1 71 ? 16.046 0.942 9.511 1 84.44 71 ALA B CA 1
ATOM 1593 C C . ALA B 1 71 ? 14.755 0.819 10.316 1 84.44 71 ALA B C 1
ATOM 1595 O O . ALA B 1 71 ? 14.106 -0.229 10.305 1 84.44 71 ALA B O 1
ATOM 1596 N N . TYR B 1 72 ? 14.415 1.959 10.984 1 86.26 72 TYR B N 1
ATOM 1597 C CA . TYR B 1 72 ? 13.247 1.897 11.855 1 86.26 72 TYR B CA 1
ATOM 1598 C C . TYR B 1 72 ? 11.986 2.313 11.106 1 86.26 72 TYR B C 1
ATOM 1600 O O . TYR B 1 72 ? 10.871 2.013 11.54 1 86.26 72 TYR B O 1
ATOM 1608 N N . LEU B 1 73 ? 12.186 2.955 9.935 1 89.85 73 LEU B N 1
ATOM 1609 C CA . LEU B 1 73 ? 11.038 3.55 9.261 1 89.85 73 LEU B CA 1
ATOM 1610 C C . LEU B 1 73 ? 10.809 2.9 7.901 1 89.85 73 LEU B C 1
ATOM 1612 O O . LEU B 1 73 ? 9.754 3.083 7.29 1 89.85 73 LEU B O 1
ATOM 1616 N N . GLY B 1 74 ? 11.742 2.148 7.507 1 90.57 74 GLY B N 1
ATOM 1617 C CA . GLY B 1 74 ? 11.707 1.577 6.171 1 90.57 74 GLY B CA 1
ATOM 1618 C C . GLY B 1 74 ? 10.539 0.633 5.955 1 90.57 74 GLY B C 1
ATOM 1619 O O . GLY B 1 74 ? 10.116 0.41 4.819 1 90.57 74 GLY B O 1
ATOM 1620 N N . ASP B 1 75 ? 9.987 0.092 7.09 1 92.62 75 ASP B N 1
ATOM 1621 C CA . ASP B 1 75 ? 8.908 -0.886 6.987 1 92.62 75 ASP B CA 1
ATOM 1622 C C . ASP B 1 75 ? 7.561 -0.256 7.329 1 92.62 75 ASP B C 1
ATOM 1624 O O . ASP B 1 75 ? 6.56 -0.96 7.482 1 92.62 75 ASP B O 1
ATOM 1628 N N . THR B 1 76 ? 7.551 1.029 7.416 1 95.29 76 THR B N 1
ATOM 1629 C CA . THR B 1 76 ? 6.29 1.709 7.692 1 95.29 76 THR B CA 1
ATOM 1630 C C . THR B 1 76 ? 5.487 1.901 6.409 1 95.29 76 THR B C 1
ATOM 1632 O O . THR B 1 76 ? 5.99 2.465 5.434 1 95.29 76 THR B O 1
ATOM 1635 N N . PRO B 1 77 ? 4.248 1.454 6.347 1 97.19 77 PRO B N 1
ATOM 1636 C CA . PRO B 1 77 ? 3.422 1.688 5.16 1 97.19 77 PRO B CA 1
ATOM 1637 C C . PRO B 1 77 ? 3.156 3.171 4.91 1 97.19 77 PRO B C 1
ATOM 1639 O O . PRO B 1 77 ? 3.104 3.961 5.856 1 97.19 77 PRO B O 1
ATOM 1642 N N . VAL B 1 78 ? 3.029 3.484 3.601 1 97.37 78 VAL B N 1
ATOM 1643 C CA . VAL B 1 78 ? 2.822 4.879 3.226 1 97.37 78 VAL B CA 1
ATOM 1644 C C . VAL B 1 78 ? 1.642 4.986 2.262 1 97.37 78 VAL B C 1
ATOM 1646 O O . VAL B 1 78 ? 1.529 4.197 1.321 1 97.37 78 VAL B O 1
ATOM 1649 N N . LEU B 1 79 ? 0.789 5.901 2.508 1 97.87 79 LEU B N 1
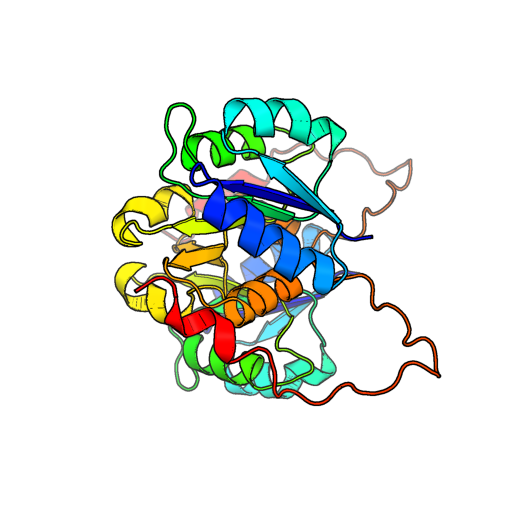ATOM 1650 C CA . LEU B 1 79 ? -0.258 6.341 1.593 1 97.87 79 LEU B CA 1
ATOM 1651 C C . LEU B 1 79 ? 0.037 7.739 1.06 1 97.87 79 LEU B C 1
ATOM 1653 O O . LEU B 1 79 ? 0.161 8.69 1.835 1 97.87 79 LEU B O 1
ATOM 1657 N N . VAL B 1 80 ? 0.174 7.877 -0.214 1 96.64 80 VAL B N 1
ATOM 1658 C CA . VAL B 1 80 ? 0.439 9.169 -0.84 1 96.64 80 VAL B CA 1
ATOM 1659 C C . VAL B 1 80 ? -0.861 9.752 -1.39 1 96.64 80 VAL B C 1
ATOM 1661 O O . VAL B 1 80 ? -1.569 9.094 -2.156 1 96.64 80 VAL B O 1
ATOM 1664 N N . LEU B 1 81 ? -1.189 10.903 -0.976 1 95.24 81 LEU B N 1
ATOM 1665 C CA . LEU B 1 81 ? -2.279 11.705 -1.519 1 95.24 81 LEU B CA 1
ATOM 1666 C C . LEU B 1 81 ? -1.74 12.866 -2.348 1 95.24 81 LEU B C 1
ATOM 1668 O O . LEU B 1 81 ? -1.126 13.789 -1.807 1 95.24 81 LEU B O 1
ATOM 1672 N N . SER B 1 82 ? -2.003 12.801 -3.603 1 92.01 82 SER B N 1
ATOM 1673 C CA . SER B 1 82 ? -1.346 13.805 -4.432 1 92.01 82 SER B CA 1
ATOM 1674 C C . SER B 1 82 ? -2.272 14.301 -5.538 1 92.01 82 SER B C 1
ATOM 1676 O O . SER B 1 82 ? -3.053 13.526 -6.095 1 92.01 82 SER B O 1
ATOM 1678 N N . GLY B 1 83 ? -2.132 15.559 -5.838 1 91.14 83 GLY B N 1
ATOM 1679 C CA . GLY B 1 83 ? -2.83 16.129 -6.979 1 91.14 83 GLY B CA 1
ATOM 1680 C C . GLY B 1 83 ? -2.062 15.988 -8.28 1 91.14 83 GLY B C 1
ATOM 1681 O O . GLY B 1 83 ? -2.58 16.313 -9.35 1 91.14 83 GLY B O 1
ATOM 1682 N N . ARG B 1 84 ? -0.856 15.532 -8.228 1 88.94 84 ARG B N 1
ATOM 1683 C CA . ARG B 1 84 ? -0.033 15.352 -9.419 1 88.94 84 ARG B CA 1
ATOM 1684 C C . ARG B 1 84 ? -0.466 14.117 -10.202 1 88.94 84 ARG B C 1
ATOM 1686 O O . ARG B 1 84 ? -0.926 13.134 -9.617 1 88.94 84 ARG B O 1
ATOM 1693 N N . PRO B 1 85 ? -0.226 14.186 -11.505 1 86.74 85 PRO B N 1
ATOM 1694 C CA . PRO B 1 85 ? -0.512 12.983 -12.29 1 86.74 85 PRO B CA 1
ATOM 1695 C C . PRO B 1 85 ? 0.309 11.776 -11.84 1 86.74 85 PRO B C 1
ATOM 1697 O O . PRO B 1 85 ? 1.502 11.907 -11.557 1 86.74 85 PRO B O 1
ATOM 1700 N N . GLN B 1 86 ? -0.298 10.663 -11.796 1 82.52 86 GLN B N 1
ATOM 1701 C CA . GLN B 1 86 ? 0.335 9.443 -11.305 1 82.52 86 GLN B CA 1
ATOM 1702 C C . GLN B 1 86 ? 1.595 9.119 -12.103 1 82.52 86 GLN B C 1
ATOM 1704 O O . GLN B 1 86 ? 2.579 8.627 -11.546 1 82.52 86 GLN B O 1
ATOM 1709 N N . ALA B 1 87 ? 1.538 9.373 -13.379 1 81.35 87 ALA B N 1
ATOM 1710 C CA . ALA B 1 87 ? 2.677 9.073 -14.244 1 81.35 87 ALA B CA 1
ATOM 1711 C C . ALA B 1 87 ? 3.921 9.834 -13.797 1 81.35 87 ALA B C 1
ATOM 1713 O O . ALA B 1 87 ? 5.045 9.36 -13.98 1 81.35 87 ALA B O 1
ATOM 1714 N N . GLU B 1 88 ? 3.723 10.951 -13.188 1 86.06 88 GLU B N 1
ATOM 1715 C CA . GLU B 1 88 ? 4.834 11.807 -12.781 1 86.06 88 GLU B CA 1
ATOM 1716 C C . GLU B 1 88 ? 5.439 11.335 -11.462 1 86.06 88 GLU B C 1
ATOM 1718 O O . GLU B 1 88 ? 6.596 11.637 -11.161 1 86.06 88 GLU B O 1
ATOM 1723 N N . ILE B 1 89 ? 4.663 10.53 -10.721 1 87.21 89 ILE B N 1
ATOM 1724 C CA . ILE B 1 89 ? 5.138 10.223 -9.376 1 87.21 89 ILE B CA 1
ATOM 1725 C C . ILE B 1 89 ? 5.271 8.711 -9.209 1 87.21 89 ILE B C 1
ATOM 1727 O O . ILE B 1 89 ? 5.665 8.23 -8.144 1 87.21 89 ILE B O 1
ATOM 1731 N N . ALA B 1 90 ? 4.993 8.038 -10.208 1 83.55 90 ALA B N 1
ATOM 1732 C CA . ALA B 1 90 ? 4.969 6.578 -10.173 1 83.55 90 ALA B CA 1
ATOM 1733 C C . ALA B 1 90 ? 6.322 6.018 -9.742 1 83.55 90 ALA B C 1
ATOM 1735 O O . ALA B 1 90 ? 6.387 5.096 -8.925 1 83.55 90 ALA B O 1
ATOM 1736 N N . ALA B 1 91 ? 7.358 6.556 -10.227 1 86.26 91 ALA B N 1
ATOM 1737 C CA . ALA B 1 91 ? 8.697 6.029 -9.975 1 86.26 91 ALA B CA 1
ATOM 1738 C C . ALA B 1 91 ? 9.06 6.139 -8.497 1 86.26 91 ALA B C 1
ATOM 1740 O O . ALA B 1 91 ? 9.62 5.205 -7.918 1 86.26 91 ALA B O 1
ATOM 1741 N N . VAL B 1 92 ? 8.71 7.211 -7.901 1 88.71 92 VAL B N 1
ATOM 1742 C CA . VAL B 1 92 ? 9.093 7.463 -6.516 1 88.71 92 VAL B CA 1
ATOM 1743 C C . VAL B 1 92 ? 8.238 6.611 -5.58 1 88.71 92 VAL B C 1
ATOM 1745 O O . VAL B 1 92 ? 8.691 6.215 -4.504 1 88.71 92 VAL B O 1
ATOM 1748 N N . CYS B 1 93 ? 7.064 6.219 -6.022 1 92.45 93 CYS B N 1
ATOM 1749 C CA . CYS B 1 93 ? 6.116 5.506 -5.173 1 92.45 93 CYS B CA 1
ATOM 1750 C C . CYS B 1 93 ? 6.178 4.005 -5.429 1 92.45 93 CYS B C 1
ATOM 1752 O O . CYS B 1 93 ? 5.658 3.214 -4.64 1 92.45 93 CYS B O 1
ATOM 1754 N N . GLU B 1 94 ? 6.821 3.636 -6.48 1 91.93 94 GLU B N 1
ATOM 1755 C CA . GLU B 1 94 ? 6.822 2.241 -6.913 1 91.93 94 GLU B CA 1
ATOM 1756 C C . GLU B 1 94 ? 7.317 1.319 -5.802 1 91.93 94 GLU B C 1
ATOM 1758 O O . GLU B 1 94 ? 8.459 1.436 -5.353 1 91.93 94 GLU B O 1
ATOM 1763 N N . GLY B 1 95 ? 6.401 0.377 -5.44 1 94.02 95 GLY B N 1
ATOM 1764 C CA . GLY B 1 95 ? 6.753 -0.606 -4.428 1 94.02 95 GLY B CA 1
ATOM 1765 C C . GLY B 1 95 ? 6.87 -0.014 -3.036 1 94.02 95 GLY B C 1
ATOM 1766 O O . GLY B 1 95 ? 7.118 -0.735 -2.068 1 94.02 95 GLY B O 1
ATOM 1767 N N . ARG B 1 96 ? 6.592 1.304 -2.925 1 94.6 96 ARG B N 1
ATOM 1768 C CA . ARG B 1 96 ? 6.899 1.968 -1.662 1 94.6 96 ARG B CA 1
ATOM 1769 C C . ARG B 1 96 ? 5.635 2.521 -1.012 1 94.6 96 ARG B C 1
ATOM 1771 O O . ARG B 1 96 ? 5.601 2.746 0.2 1 94.6 96 ARG B O 1
ATOM 1778 N N . ALA B 1 97 ? 4.666 2.742 -1.882 1 96.22 97 ALA B N 1
ATOM 1779 C CA . ALA B 1 97 ? 3.503 3.444 -1.345 1 96.22 97 ALA B CA 1
ATOM 1780 C C . ALA B 1 97 ? 2.246 3.118 -2.146 1 96.22 97 ALA B C 1
ATOM 1782 O O . ALA B 1 97 ? 2.329 2.745 -3.318 1 96.22 97 ALA B O 1
ATOM 1783 N N . THR B 1 98 ? 1.152 3.197 -1.496 1 96.69 98 THR B N 1
ATOM 1784 C CA . THR B 1 98 ? -0.14 3.243 -2.171 1 96.69 98 THR B CA 1
ATOM 1785 C C . THR B 1 98 ? -0.472 4.666 -2.609 1 96.69 98 THR B C 1
ATOM 1787 O O . THR B 1 98 ? -0.281 5.616 -1.847 1 96.69 98 THR B O 1
ATOM 1790 N N . LEU B 1 99 ? -0.946 4.818 -3.82 1 95.33 99 LEU B N 1
ATOM 1791 C CA . LEU B 1 99 ? -1.191 6.147 -4.369 1 95.33 99 LEU B CA 1
ATOM 1792 C C . LEU B 1 99 ? -2.686 6.421 -4.484 1 95.33 99 LEU B C 1
ATOM 1794 O O . LEU B 1 99 ? -3.447 5.558 -4.927 1 95.33 99 LEU B O 1
ATOM 1798 N N . MET B 1 100 ? -3.04 7.656 -4.097 1 94.86 100 MET B N 1
ATOM 1799 C CA . MET B 1 100 ? -4.407 8.146 -4.252 1 94.86 100 MET B CA 1
ATOM 1800 C C . MET B 1 100 ? -4.414 9.589 -4.745 1 94.86 100 MET B C 1
ATOM 1802 O O . MET B 1 100 ? -3.658 10.424 -4.246 1 94.86 100 MET B O 1
ATOM 1806 N N . ARG B 1 101 ? -5.303 9.867 -5.621 1 92.36 101 ARG B N 1
ATOM 1807 C CA . ARG B 1 101 ? -5.36 11.205 -6.2 1 92.36 101 ARG B CA 1
ATOM 1808 C C . ARG B 1 101 ? -6.202 12.14 -5.338 1 92.36 101 ARG B C 1
ATOM 1810 O O . ARG B 1 101 ? -7.168 11.708 -4.706 1 92.36 101 ARG B O 1
ATOM 1817 N N . LYS B 1 102 ? -5.817 13.376 -5.313 1 92.44 102 LYS B N 1
ATOM 1818 C CA . LYS B 1 102 ? -6.653 14.457 -4.8 1 92.44 102 LYS B CA 1
ATOM 1819 C C . LYS B 1 102 ? -7.573 15.005 -5.888 1 92.44 102 LYS B C 1
ATOM 1821 O O . LYS B 1 102 ? -7.176 15.105 -7.051 1 92.44 102 LYS B O 1
ATOM 1826 N N . PRO B 1 103 ? -8.77 15.372 -5.571 1 93.25 103 PRO B N 1
ATOM 1827 C CA . PRO B 1 103 ? -9.408 15.212 -4.262 1 93.25 103 PRO B CA 1
ATOM 1828 C C . PRO B 1 103 ? -9.747 13.757 -3.945 1 93.25 103 PRO B C 1
ATOM 1830 O O . PRO B 1 103 ? -10.105 12.993 -4.845 1 93.25 103 PRO B O 1
ATOM 1833 N N . ALA B 1 104 ? -9.575 13.388 -2.735 1 92.26 104 ALA B N 1
ATOM 1834 C CA . ALA B 1 104 ? -9.904 12.037 -2.288 1 92.26 104 ALA B CA 1
ATOM 1835 C C . ALA B 1 104 ? -11.102 12.048 -1.344 1 92.26 104 ALA B C 1
ATOM 1837 O O . ALA B 1 104 ? -11.218 12.929 -0.488 1 92.26 104 ALA B O 1
ATOM 1838 N N . GLU B 1 105 ? -11.965 11.122 -1.552 1 93.31 105 GLU B N 1
ATOM 1839 C CA . GLU B 1 105 ? -13.093 10.982 -0.636 1 93.31 105 GLU B CA 1
ATOM 1840 C C . GLU B 1 105 ? -12.646 10.416 0.708 1 93.31 105 GLU B C 1
ATOM 1842 O O . GLU B 1 105 ? -11.902 9.433 0.757 1 93.31 105 GLU B O 1
ATOM 1847 N N . PRO B 1 106 ? -13.138 11.01 1.756 1 95.55 106 PRO B N 1
ATOM 1848 C CA . PRO B 1 106 ? -12.725 10.558 3.087 1 95.55 106 PRO B CA 1
ATOM 1849 C C . PRO B 1 106 ? -12.934 9.06 3.292 1 95.55 106 PRO B C 1
ATOM 1851 O O . PRO B 1 106 ? -12.071 8.385 3.861 1 95.55 106 PRO B O 1
ATOM 1854 N N . GLN B 1 107 ? -14.005 8.543 2.767 1 94.95 107 GLN B N 1
ATOM 1855 C CA . GLN B 1 107 ? -14.289 7.125 2.957 1 94.95 107 GLN B CA 1
ATOM 1856 C C . GLN B 1 107 ? -13.293 6.258 2.193 1 94.95 107 GLN B C 1
ATOM 1858 O O . GLN B 1 107 ? -12.94 5.165 2.642 1 94.95 107 GLN B O 1
ATOM 1863 N N . ASP B 1 108 ? -12.871 6.753 1.026 1 94.55 108 ASP B N 1
ATOM 1864 C CA . ASP B 1 108 ? -11.863 6.027 0.26 1 94.55 108 ASP B CA 1
ATOM 1865 C C . ASP B 1 108 ? -10.517 6.031 0.981 1 94.55 108 ASP B C 1
ATOM 1867 O O . ASP B 1 108 ? -9.8 5.028 0.975 1 94.55 108 ASP B O 1
ATOM 1871 N N . VAL B 1 109 ? -10.221 7.121 1.603 1 97.13 109 VAL B N 1
ATOM 1872 C CA . VAL B 1 109 ? -8.993 7.221 2.384 1 97.13 109 VAL B CA 1
ATOM 1873 C C . VAL B 1 109 ? -9.047 6.249 3.56 1 97.13 109 VAL B C 1
ATOM 1875 O O . VAL B 1 109 ? -8.081 5.529 3.823 1 97.13 109 VAL B O 1
ATOM 1878 N N . LEU B 1 110 ? -10.205 6.219 4.207 1 96.33 110 LEU B N 1
ATOM 1879 C CA . LEU B 1 110 ? -10.364 5.32 5.344 1 96.33 110 LEU B CA 1
ATOM 1880 C C . LEU B 1 110 ? -10.181 3.867 4.918 1 96.33 110 LEU B C 1
ATOM 1882 O O . LEU B 1 110 ? -9.547 3.083 5.627 1 96.33 110 LEU B O 1
ATOM 1886 N N . ALA B 1 111 ? -10.741 3.514 3.808 1 94.79 111 ALA B N 1
ATOM 1887 C CA . ALA B 1 111 ? -10.596 2.148 3.309 1 94.79 111 ALA B CA 1
ATOM 1888 C C . ALA B 1 111 ? -9.128 1.798 3.088 1 94.79 111 ALA B C 1
ATOM 1890 O O . ALA B 1 111 ? -8.684 0.703 3.442 1 94.79 111 ALA B O 1
ATOM 1891 N N . ALA B 1 112 ? -8.354 2.709 2.501 1 96.72 112 ALA B N 1
ATOM 1892 C CA . ALA B 1 112 ? -6.924 2.5 2.291 1 96.72 112 ALA B CA 1
ATOM 1893 C C . ALA B 1 112 ? -6.185 2.383 3.621 1 96.72 112 ALA B C 1
ATOM 1895 O O . ALA B 1 112 ? -5.317 1.522 3.783 1 96.72 112 ALA B O 1
ATOM 1896 N N . VAL B 1 113 ? -6.549 3.22 4.558 1 97.5 113 VAL B N 1
ATOM 1897 C CA . VAL B 1 113 ? -5.931 3.229 5.88 1 97.5 113 VAL B CA 1
ATOM 1898 C C . VAL B 1 113 ? -6.189 1.897 6.58 1 97.5 113 VAL B C 1
ATOM 1900 O O . VAL B 1 113 ? -5.279 1.314 7.174 1 97.5 113 VAL B O 1
ATOM 1903 N N . ARG B 1 114 ? -7.392 1.396 6.489 1 95.43 114 ARG B N 1
ATOM 1904 C CA . ARG B 1 114 ? -7.745 0.134 7.132 1 95.43 114 ARG B CA 1
ATOM 1905 C C . ARG B 1 114 ? -6.931 -1.02 6.556 1 95.43 114 ARG B C 1
ATOM 1907 O O . ARG B 1 114 ? -6.55 -1.94 7.282 1 95.43 114 ARG B O 1
ATOM 1914 N N . ARG B 1 115 ? -6.661 -0.935 5.307 1 95.14 115 ARG B N 1
ATOM 1915 C CA . ARG B 1 115 ? -5.877 -1.974 4.647 1 95.14 115 ARG B CA 1
ATOM 1916 C C . ARG B 1 115 ? -4.417 -1.92 5.085 1 95.14 115 ARG B C 1
ATOM 1918 O O . ARG B 1 115 ? -3.792 -2.958 5.31 1 95.14 115 ARG B O 1
ATOM 1925 N N . LEU B 1 116 ? -3.907 -0.765 5.219 1 96.64 116 LEU B N 1
ATOM 1926 C CA . LEU B 1 116 ? -2.476 -0.569 5.424 1 96.64 116 LEU B CA 1
ATOM 1927 C C . LEU B 1 116 ? -2.126 -0.63 6.907 1 96.64 116 LEU B C 1
ATOM 1929 O O . LEU B 1 116 ? -1.007 -0.998 7.271 1 96.64 116 LEU B O 1
ATOM 1933 N N . ALA B 1 117 ? -3.068 -0.179 7.742 1 94.48 117 ALA B N 1
ATOM 1934 C CA . ALA B 1 117 ? -2.882 -0.122 9.189 1 94.48 117 ALA B CA 1
ATOM 1935 C C . ALA B 1 117 ? -4.204 -0.339 9.921 1 94.48 117 ALA B C 1
ATOM 1937 O O . ALA B 1 117 ? -4.822 0.616 10.397 1 94.48 117 ALA B O 1
ATOM 1938 N N . PRO B 1 118 ? -4.603 -1.626 9.976 1 85.79 118 PRO B N 1
ATOM 1939 C CA . PRO B 1 118 ? -5.883 -1.889 10.638 1 85.79 118 PRO B CA 1
ATOM 1940 C C . PRO B 1 118 ? -5.928 -1.355 12.068 1 85.79 118 PRO B C 1
ATOM 1942 O O . PRO B 1 118 ? -4.921 -1.397 12.779 1 85.79 118 PRO B O 1
ATOM 1945 N N . ALA B 1 119 ? -7.034 -0.62 12.301 1 75.23 119 ALA B N 1
ATOM 1946 C CA . ALA B 1 119 ? -7.234 -0.153 13.671 1 75.23 119 ALA B CA 1
ATOM 1947 C C . ALA B 1 119 ? -7.433 -1.326 14.627 1 75.23 119 ALA B C 1
ATOM 1949 O O . ALA B 1 119 ? -7.938 -2.379 14.23 1 75.23 119 ALA B O 1
ATOM 1950 N N . PRO B 1 120 ? -6.737 -1.214 15.73 1 61.43 120 PRO B N 1
ATOM 1951 C CA . PRO B 1 120 ? -7.011 -2.297 16.677 1 61.43 120 PRO B CA 1
ATOM 1952 C C . PRO B 1 120 ? -8.503 -2.482 16.945 1 61.43 120 PRO B C 1
ATOM 1954 O O . PRO B 1 120 ? -9.271 -1.519 16.876 1 61.43 120 PRO B O 1
ATOM 1957 N N . VAL B 1 121 ? -9.169 -3.524 16.323 1 54.63 121 VAL B N 1
ATOM 1958 C CA . VAL B 1 121 ? -10.569 -3.823 16.604 1 54.63 121 VAL B CA 1
ATOM 1959 C C . VAL B 1 121 ? -10.922 -3.365 18.017 1 54.63 121 VAL B C 1
ATOM 1961 O O . VAL B 1 121 ? -10.322 -3.823 18.993 1 54.63 121 VAL B O 1
ATOM 1964 N N . ARG B 1 122 ? -11.416 -2.133 18.182 1 44.27 122 ARG B N 1
ATOM 1965 C CA . ARG B 1 122 ? -12.061 -1.934 19.476 1 44.27 122 ARG B CA 1
ATOM 1966 C C . ARG B 1 122 ? -13.089 -3.026 19.749 1 44.27 122 ARG B C 1
ATOM 1968 O O . ARG B 1 122 ? -14.006 -3.236 18.951 1 44.27 122 ARG B O 1
ATOM 1975 N N . ARG B 1 123 ? -12.796 -4.111 20.267 1 41.91 123 ARG B N 1
ATOM 1976 C CA . ARG B 1 123 ? -13.901 -4.944 20.732 1 41.91 123 ARG B CA 1
ATOM 1977 C C . ARG B 1 123 ? -15.132 -4.098 21.04 1 41.91 123 ARG B C 1
ATOM 1979 O O . ARG B 1 123 ? -15.031 -3.063 21.701 1 41.91 123 ARG B O 1
ATOM 1986 N N . PRO B 1 124 ? -16.143 -4.133 20.062 1 39.54 124 PRO B N 1
ATOM 1987 C CA . PRO B 1 124 ? -17.328 -3.381 20.479 1 39.54 124 PRO B CA 1
ATOM 1988 C C . PRO B 1 124 ? -17.507 -3.355 21.996 1 39.54 124 PRO B C 1
ATOM 1990 O O . PRO B 1 124 ? -17.307 -4.373 22.662 1 39.54 124 PRO B O 1
ATOM 1993 N N . ARG B 1 125 ? -17.332 -2.328 22.588 1 33.42 125 ARG B N 1
ATOM 1994 C CA . ARG B 1 125 ? -18.052 -2.35 23.858 1 33.42 125 ARG B CA 1
ATOM 1995 C C . ARG B 1 125 ? -19.527 -2.671 23.645 1 33.42 125 ARG B C 1
ATOM 1997 O O . ARG B 1 125 ? -20.134 -2.216 22.674 1 33.42 125 ARG B O 1
ATOM 2004 N N . ALA B 1 126 ? -20.253 -3.709 24.089 1 35.76 126 ALA B N 1
ATOM 2005 C CA . ALA B 1 126 ? -21.663 -4.074 23.975 1 35.76 126 ALA B CA 1
ATOM 2006 C C . ALA B 1 126 ? -22.527 -2.845 23.711 1 35.76 126 ALA B C 1
ATOM 2008 O O . ALA B 1 126 ? -23.625 -2.957 23.16 1 35.76 126 ALA B O 1
ATOM 2009 N N . GLY B 1 127 ? -22.496 -1.69 24.386 1 32.94 127 GLY B N 1
ATOM 2010 C CA . GLY B 1 127 ? -23.6 -0.777 24.634 1 32.94 127 GLY B CA 1
ATOM 2011 C C . GLY B 1 127 ? -23.625 0.402 23.68 1 32.94 127 GLY B C 1
ATOM 2012 O O . GLY B 1 127 ? -24.274 1.414 23.952 1 32.94 127 GLY B O 1
ATOM 2013 N N . ALA B 1 128 ? -22.701 0.668 22.815 1 37.09 128 ALA B N 1
ATOM 2014 C CA . ALA B 1 128 ? -22.89 2.019 22.293 1 37.09 128 ALA B CA 1
ATOM 2015 C C . ALA B 1 128 ? -23.913 2.031 21.16 1 37.09 128 ALA B C 1
ATOM 2017 O O . ALA B 1 128 ? -23.952 1.11 20.341 1 37.09 128 ALA B O 1
ATOM 2018 N N . PRO B 1 129 ? -24.996 2.931 21.033 1 33.61 129 PRO B N 1
ATOM 2019 C CA . PRO B 1 129 ? -26.121 3.065 20.105 1 33.61 129 PRO B CA 1
ATOM 2020 C C . PRO B 1 129 ? -25.678 3.412 18.686 1 33.61 129 PRO B C 1
ATOM 2022 O O . PRO B 1 129 ? -24.633 4.042 18.498 1 33.61 129 PRO B O 1
ATOM 2025 N N . ILE B 1 130 ? -25.912 2.666 17.611 1 39.13 130 ILE B N 1
ATOM 2026 C CA . ILE B 1 130 ? -25.81 2.788 16.161 1 39.13 130 ILE B CA 1
ATOM 2027 C C . ILE B 1 130 ? -26.219 4.195 15.732 1 39.13 130 ILE B C 1
ATOM 2029 O O . ILE B 1 130 ? -27.382 4.58 15.871 1 39.13 130 ILE B O 1
ATOM 2033 N N . LEU B 1 131 ? -25.509 5.27 15.907 1 30.56 131 LEU B N 1
ATOM 2034 C CA . LEU B 1 131 ? -26.01 6.514 15.333 1 30.56 131 LEU B CA 1
ATOM 2035 C C . LEU B 1 131 ? -26.15 6.395 13.819 1 30.56 131 LEU B C 1
ATOM 2037 O O . LEU B 1 131 ? -25.362 5.704 13.17 1 30.56 131 LEU B O 1
ATOM 2041 N N . ALA B 1 132 ? -27.325 6.67 13.17 1 27.8 132 ALA B N 1
ATOM 2042 C CA . ALA B 1 132 ? -27.856 6.707 11.81 1 27.8 132 ALA B CA 1
ATOM 2043 C C . ALA B 1 132 ? -26.995 7.586 10.909 1 27.8 132 ALA B C 1
ATOM 2045 O O . ALA B 1 132 ? -26.511 8.638 11.335 1 27.8 132 ALA B O 1
ATOM 2046 N N . ALA B 1 133 ? -26.42 7.222 9.688 1 37.17 133 ALA B N 1
ATOM 2047 C CA . ALA B 1 133 ? -25.661 7.566 8.488 1 37.17 133 ALA B CA 1
ATOM 2048 C C . ALA B 1 133 ? -26.053 8.946 7.969 1 37.17 133 ALA B C 1
ATOM 2050 O O . ALA B 1 133 ? -25.556 9.39 6.931 1 37.17 133 ALA B O 1
ATOM 2051 N N . GLY B 1 134 ? -26.915 9.708 8.507 1 31.53 134 GLY B N 1
ATOM 2052 C CA . GLY B 1 134 ? -27.463 10.913 7.905 1 31.53 134 GLY B CA 1
ATOM 2053 C C . GLY B 1 134 ? -26.457 12.045 7.818 1 31.53 134 GLY B C 1
ATOM 2054 O O . GLY B 1 134 ? -26.576 12.923 6.96 1 31.53 134 GLY B O 1
ATOM 2055 N N . GLU B 1 135 ? -25.618 12.38 8.755 1 34.29 135 GLU B N 1
ATOM 2056 C CA . GLU B 1 135 ? -25.091 13.737 8.856 1 34.29 135 GLU B CA 1
ATOM 2057 C C . GLU B 1 135 ? -23.86 13.919 7.972 1 34.29 135 GLU B C 1
ATOM 2059 O O . GLU B 1 135 ? -23.34 15.029 7.844 1 34.29 135 GLU B O 1
ATOM 2064 N N . THR B 1 136 ? -23.221 12.995 7.527 1 33.83 136 THR B N 1
ATOM 2065 C CA . THR B 1 136 ? -21.931 13.224 6.886 1 33.83 136 THR B CA 1
ATOM 2066 C C . THR B 1 136 ? -22.119 13.738 5.461 1 33.83 136 THR B C 1
ATOM 2068 O O . THR B 1 136 ? -21.142 14.012 4.761 1 33.83 136 THR B O 1
ATOM 2071 N N . ARG B 1 137 ? -23.288 13.883 4.868 1 35.36 137 ARG B N 1
ATOM 2072 C CA . ARG B 1 137 ? -23.561 14.472 3.562 1 35.36 137 ARG B CA 1
ATOM 2073 C C . ARG B 1 137 ? -23.239 15.963 3.556 1 35.36 137 ARG B C 1
ATOM 2075 O O . ARG B 1 137 ? -22.912 16.528 2.51 1 35.36 137 ARG B O 1
ATOM 2082 N N . GLU B 1 138 ? -23.208 16.624 4.646 1 30.24 138 GLU B N 1
ATOM 2083 C CA . GLU B 1 138 ? -23.234 18.082 4.579 1 30.24 138 GLU B CA 1
ATOM 2084 C C . GLU B 1 138 ? -21.845 18.646 4.292 1 30.24 138 GLU B C 1
ATOM 2086 O O . GLU B 1 138 ? -21.715 19.705 3.674 1 30.24 138 GLU B O 1
ATOM 2091 N N . LEU B 1 139 ? -20.749 17.977 4.607 1 32.89 139 LEU B N 1
ATOM 2092 C CA . LEU B 1 139 ? -19.509 18.73 4.454 1 32.89 139 LEU B CA 1
ATOM 2093 C C . LEU B 1 139 ? -19.049 18.73 3 1 32.89 139 LEU B C 1
ATOM 2095 O O . LEU B 1 139 ? -18.13 19.467 2.635 1 32.89 139 LEU B O 1
ATOM 2099 N N . ALA B 1 140 ? -19.56 18.028 2.063 1 34.49 140 ALA B N 1
ATOM 2100 C CA . ALA B 1 140 ? -19.143 18.047 0.663 1 34.49 140 ALA B CA 1
ATOM 2101 C C . ALA B 1 140 ? -19.45 19.395 0.018 1 34.49 140 ALA B C 1
ATOM 2103 O O . ALA B 1 140 ? -18.829 19.768 -0.98 1 34.49 140 ALA B O 1
ATOM 2104 N N . ALA B 1 141 ? -20.433 20.184 0.39 1 31.97 141 ALA B N 1
ATOM 2105 C CA . ALA B 1 141 ? -20.841 21.369 -0.361 1 31.97 141 ALA B CA 1
ATOM 2106 C C . ALA B 1 141 ? -19.86 22.518 -0.148 1 31.97 141 ALA B C 1
ATOM 2108 O O . ALA B 1 141 ? -19.892 23.513 -0.876 1 31.97 141 ALA B O 1
ATOM 2109 N N . LEU B 1 142 ? -19.084 22.568 0.853 1 28.16 142 LEU B N 1
ATOM 2110 C CA . LEU B 1 142 ? -18.46 23.865 1.095 1 28.16 142 LEU B CA 1
ATOM 2111 C C . LEU B 1 142 ? -17.215 24.039 0.231 1 28.16 142 LEU B C 1
ATOM 2113 O O . LEU B 1 142 ? -16.895 25.154 -0.187 1 28.16 142 LEU B O 1
ATOM 2117 N N . ALA B 1 143 ? -16.267 22.97 -0.029 1 33.85 143 ALA B N 1
ATOM 2118 C CA . ALA B 1 143 ? -15.086 23.492 -0.712 1 33.85 143 ALA B CA 1
ATOM 2119 C C . ALA B 1 143 ? -15.339 23.638 -2.21 1 33.85 143 ALA B C 1
ATOM 2121 O O . ALA B 1 143 ? -14.414 23.91 -2.978 1 33.85 143 ALA B O 1
ATOM 2122 N N . ALA B 1 144 ? -16.572 23.816 -2.746 1 31.87 144 ALA B N 1
ATOM 2123 C CA . ALA B 1 144 ? -16.652 24.594 -3.98 1 31.87 144 ALA B CA 1
ATOM 2124 C C . ALA B 1 144 ? -16.393 26.074 -3.713 1 31.87 144 ALA B C 1
ATOM 2126 O O . ALA B 1 144 ? -16.806 26.606 -2.68 1 31.87 144 ALA B O 1
#

Nearest PDB structures (foldseek):
  6rh1-assembly1_C  TM=9.583E-01  e=4.020E-11  Thermotoga maritima
  4h60-assembly1_A  TM=9.466E-01  e=1.372E-10  Vibrio cholerae O395
  6ifh-assembly1_A  TM=9.160E-01  e=8.934E-10  Paenisporosarcina sp. TG-14
  8tef-assembly2_C  TM=9.115E-01  e=1.234E-09  Flavobacterium johnsoniae UW101
  7pvk-assembly2_D  TM=9.100E-01  e=7.532E-09  Porphyromonas gingivalis W83

Solvent-accessible surface area (backbone atoms only — not comparable to full-atom values): 16011 Å² total; per-residue (Å²): 124,38,32,35,36,39,36,34,60,49,64,68,59,45,52,54,51,42,52,55,43,37,73,72,63,37,45,65,46,78,34,58,39,41,60,66,40,58,72,43,39,77,76,65,59,44,49,27,36,37,33,28,49,84,36,77,86,45,20,32,56,56,47,52,52,55,29,57,74,29,90,88,41,42,46,41,27,34,39,36,47,27,75,64,62,60,77,80,45,42,77,76,31,48,41,56,27,25,45,31,55,53,86,64,55,68,68,57,52,48,48,32,42,38,20,51,44,58,58,66,76,68,68,75,66,92,76,74,81,83,79,80,86,70,72,75,69,66,70,71,68,61,88,109,124,40,31,34,36,40,34,34,60,49,64,68,57,46,52,53,52,42,52,55,45,38,73,71,63,38,46,64,46,77,34,58,38,41,59,66,41,58,71,41,38,77,77,66,58,44,50,26,37,38,32,29,49,83,33,78,83,45,20,33,56,56,47,52,52,54,29,57,74,29,90,89,42,41,47,41,25,34,40,37,47,28,75,64,61,60,77,80,47,41,76,76,31,49,42,56,25,25,42,34,56,54,90,64,54,67,68,57,52,48,48,32,42,38,22,52,43,56,59,66,75,68,69,76,66,92,77,74,80,84,79,80,87,70,73,76,68,64,70,71,68,61,87,109

Secondary structure (DSSP, 8-state):
--EEEEE-S-HHHHHHHHHHHHHTT-EEEEESSHHHHHHHHHHH--SEEEE-S--SSS-HHHHHHHHHT-TTTTTS-EEEEESS-HHHHHHHHTTT-EEEESS--HHHHHHHHHHHS--------TT-----GGGGGGGGGTT-/--EEEEE-S-HHHHHHHHHHHHHTT-EEEEESSHHHHHHHHHHH--SEEEE-S--SSS-HHHHHHHHHT-TTTTTS-EEEEESS-HHHHHHHHTTT-EEEESS--HHHHHHHHHHHS--------TT-----TTGGGGGGGTT-

Foldseek 3Di:
DAEEEEEALDVVVQVVLCVLVVVVPYHYDYDNDLVVCLVCCVVRLHLEYEAEQDHPDQGPLNSLVSQCVDPSRVPRAYEYEYQDDCVVCVVSCPVRYHYDYPPDDSVRVVVVCCVSTNDDPPPPPPDDDPPDPPPPVPPVPPVD/DAEEEEEALDVVVQVVLCVLVVVVPYHYDYDNDLVVCLVCCVVRLHLEYEAEQDHPDQGPLNSLVSQCVDPSRVPRAYEYEYQDDCVVCVVSCPVRYHYDYPPDDSVRVVVVCCVSTNDDPPPPPVDDDPPDPPDPVPPVPPVD

InterPro domains:
  IPR001789 Signal transduction response regulator, receiver domain [PF00072] (4-114)
  IPR001789 Signal transduction response regulator, receiver domain [PS50110] (3-117)
  IPR001789 Signal transduction response regulator, receiver domain [SM00448] (2-113)
  IPR011006 CheY-like superfamily [SSF52172] (1-118)
  IPR050595 Bacterial response regulator [PTHR44591] (1-119)

Radius of gyration: 19.54 Å; Cα contacts (8 Å, |Δi|>4): 489; chains: 2; bounding box: 55×46×44 Å